Protein AF-A0A959RHH5-F1 (afdb_monomer_lite)

Radius of gyration: 30.44 Å; chains: 1; bounding box: 78×97×49 Å

Foldseek 3Di:
DDDDDDDDDDDDDDDDDDDDDDDDDDDDDDDDDDDDDDDDDDDDDPPPPQAWAAPVPAAKWWDPQLVVVVVPGKIKMWGWADDDTQKIWIWMWIFPLPHHTFATDTDMWGDRHRFWTWDQDPQAIWIWGDDNQKTAIAGDPPHDRVVQQVRGPPRDGPGDMTGGDPDDDDPSGTDPVVVVVVVPDDDDDDDDDD

Structure (mmCIF, N/CA/C/O backbone):
data_AF-A0A959RHH5-F1
#
_entry.id   AF-A0A959RHH5-F1
#
loop_
_atom_site.group_PDB
_atom_site.id
_atom_site.type_symbol
_atom_site.label_atom_id
_atom_site.label_alt_id
_atom_site.label_comp_id
_atom_site.label_asym_id
_atom_site.label_entity_id
_atom_site.label_seq_id
_atom_site.pdbx_PDB_ins_code
_atom_site.Cartn_x
_atom_site.Cartn_y
_atom_site.Cartn_z
_atom_site.occupancy
_atom_site.B_iso_or_equiv
_atom_site.auth_seq_id
_atom_site.auth_comp_id
_atom_site.auth_asym_id
_atom_site.auth_atom_id
_atom_site.pdbx_PDB_model_num
ATOM 1 N N . MET A 1 1 ? 9.998 77.586 -4.281 1.00 46.56 1 MET A N 1
ATOM 2 C CA . MET A 1 1 ? 9.401 77.831 -5.610 1.00 46.56 1 MET A CA 1
ATOM 3 C C . MET A 1 1 ? 8.605 76.602 -6.005 1.00 46.56 1 MET A C 1
ATOM 5 O O . MET A 1 1 ? 9.177 75.536 -6.164 1.00 46.56 1 MET A O 1
ATOM 9 N N . PHE A 1 2 ? 7.286 76.761 -6.072 1.00 42.81 2 PHE A N 1
ATOM 10 C CA . PHE A 1 2 ? 6.335 75.829 -6.677 1.00 42.81 2 PHE A CA 1
ATOM 11 C C . PHE A 1 2 ? 6.638 75.638 -8.166 1.00 42.81 2 PHE A C 1
ATOM 13 O O . PHE A 1 2 ? 6.906 76.648 -8.811 1.00 42.81 2 PHE A O 1
ATOM 20 N N . ARG A 1 3 ? 6.448 74.427 -8.715 1.00 52.12 3 ARG A N 1
ATOM 21 C CA . ARG A 1 3 ? 5.659 74.199 -9.945 1.00 52.12 3 ARG A CA 1
ATOM 22 C C . ARG A 1 3 ? 5.100 72.774 -9.985 1.00 52.12 3 ARG A C 1
ATOM 24 O O . ARG A 1 3 ? 5.828 71.792 -9.998 1.00 52.12 3 ARG A O 1
ATOM 31 N N . ILE A 1 4 ? 3.775 72.734 -9.995 1.00 45.62 4 ILE A N 1
ATOM 32 C CA . ILE A 1 4 ? 2.890 71.603 -10.260 1.00 45.62 4 ILE A CA 1
ATOM 33 C C . ILE A 1 4 ? 2.872 71.362 -11.776 1.00 45.62 4 ILE A C 1
ATOM 35 O O . ILE A 1 4 ? 2.843 72.319 -12.551 1.00 45.62 4 ILE A O 1
ATOM 39 N N . SER A 1 5 ? 2.828 70.106 -12.213 1.00 57.03 5 SER A N 1
ATOM 40 C CA . SER A 1 5 ? 2.255 69.750 -13.516 1.00 57.03 5 SER A CA 1
ATOM 41 C C . SER A 1 5 ? 1.443 68.469 -13.383 1.00 57.03 5 SER A C 1
ATOM 43 O O . SER A 1 5 ? 1.980 67.376 -13.240 1.00 57.03 5 SER A O 1
ATOM 45 N N . LEU A 1 6 ? 0.125 68.672 -13.390 1.00 45.53 6 LEU A N 1
ATOM 46 C CA . LEU A 1 6 ? -0.897 67.698 -13.748 1.00 45.53 6 LEU A CA 1
ATOM 47 C C . LEU A 1 6 ? -0.682 67.256 -15.201 1.00 45.53 6 LEU A C 1
ATOM 49 O O . LEU A 1 6 ? -0.593 68.125 -16.067 1.00 45.53 6 LEU A O 1
ATOM 53 N N . ILE A 1 7 ? -0.771 65.954 -15.483 1.00 59.16 7 ILE A N 1
ATOM 54 C CA . ILE A 1 7 ? -1.404 65.475 -16.719 1.00 59.16 7 ILE A CA 1
ATOM 55 C C . ILE A 1 7 ? -2.383 64.356 -16.359 1.00 59.16 7 ILE A C 1
ATOM 57 O O . ILE A 1 7 ? -2.031 63.331 -15.784 1.00 59.16 7 ILE A O 1
ATOM 61 N N . ILE A 1 8 ? -3.636 64.647 -16.690 1.00 48.06 8 ILE A N 1
ATOM 62 C CA . ILE A 1 8 ? -4.845 63.835 -16.629 1.00 48.06 8 ILE A CA 1
ATOM 63 C C . ILE A 1 8 ? -4.919 63.022 -17.926 1.00 48.06 8 ILE A C 1
ATOM 65 O O . ILE A 1 8 ? -4.824 63.633 -18.987 1.00 48.06 8 ILE A O 1
ATOM 69 N N . ILE A 1 9 ? -5.185 61.709 -17.872 1.00 54.09 9 ILE A N 1
ATOM 70 C CA . ILE A 1 9 ? -5.870 61.005 -18.971 1.00 54.09 9 ILE A CA 1
ATOM 71 C C . ILE A 1 9 ? -6.946 60.075 -18.390 1.00 54.09 9 ILE A C 1
ATOM 73 O O . ILE A 1 9 ? -6.677 59.057 -17.760 1.00 54.09 9 ILE A O 1
ATOM 77 N N . THR A 1 10 ? -8.178 60.517 -18.615 1.00 48.53 10 THR A N 1
ATOM 78 C CA . THR A 1 10 ? -9.498 59.879 -18.504 1.00 48.53 10 THR A CA 1
ATOM 79 C C . THR A 1 10 ? -9.665 58.726 -19.518 1.00 48.53 10 THR A C 1
ATOM 81 O O . THR A 1 10 ? -9.187 58.852 -20.638 1.00 48.53 10 THR A O 1
ATOM 84 N N . LEU A 1 11 ? -10.184 57.541 -19.161 1.00 45.72 11 LEU A N 1
ATOM 85 C CA . LEU A 1 11 ? -11.589 57.135 -18.913 1.00 45.72 11 LEU A CA 1
ATOM 86 C C . LEU A 1 11 ? -12.312 56.644 -20.185 1.00 45.72 11 LEU A C 1
ATOM 88 O O . LEU A 1 11 ? -12.611 57.449 -21.059 1.00 45.72 11 LEU A O 1
ATOM 92 N N . ALA A 1 12 ? -12.625 55.342 -20.245 1.00 54.19 12 ALA A N 1
ATOM 93 C CA . ALA A 1 12 ? -13.675 54.719 -21.070 1.00 54.19 12 ALA A CA 1
ATOM 94 C C . ALA A 1 12 ? -13.652 53.187 -20.875 1.00 54.19 12 ALA A C 1
ATOM 96 O O . ALA A 1 12 ? -12.571 52.616 -20.857 1.00 54.19 12 ALA A O 1
ATOM 97 N N . VAL A 1 13 ? -14.725 52.402 -20.783 1.00 48.84 13 VAL A N 1
ATOM 98 C CA . VAL A 1 13 ? -16.164 52.568 -20.528 1.00 48.84 13 VAL A CA 1
ATOM 99 C C . VAL A 1 13 ? -16.600 51.160 -20.082 1.00 48.84 13 VAL A C 1
ATOM 101 O O . VAL A 1 13 ? -16.390 50.200 -20.819 1.00 48.84 13 VAL A O 1
ATOM 104 N N . PHE A 1 14 ? -17.198 51.022 -18.896 1.00 49.47 14 PHE A N 1
ATOM 105 C CA . PHE A 1 14 ? -17.924 49.808 -18.512 1.00 49.47 14 PHE A CA 1
ATOM 106 C C . PHE A 1 14 ? -19.380 49.944 -18.981 1.00 49.47 14 PHE A C 1
ATOM 108 O O . PHE A 1 14 ? -20.147 50.727 -18.429 1.00 49.47 14 PHE A O 1
ATOM 115 N N . LEU A 1 15 ? -19.746 49.179 -20.007 1.00 56.25 15 LEU A N 1
ATOM 116 C CA . LEU A 1 15 ? -21.112 48.715 -20.269 1.00 56.25 15 LEU A CA 1
ATOM 117 C C . LEU A 1 15 ? -21.150 47.301 -19.661 1.00 56.25 15 LEU A C 1
ATOM 119 O O . LEU A 1 15 ? -20.302 46.490 -20.004 1.00 56.25 15 LEU A O 1
ATOM 123 N N . GLY A 1 16 ? -21.979 46.907 -18.702 1.00 37.91 16 GLY A N 1
ATOM 124 C CA . GLY A 1 16 ? -23.305 47.361 -18.325 1.00 37.91 16 GLY A CA 1
ATOM 125 C C . GLY A 1 16 ? -24.213 46.130 -18.359 1.00 37.91 16 GLY A C 1
ATOM 126 O O . GLY A 1 16 ? -24.552 45.669 -19.438 1.00 37.91 16 GLY A O 1
ATOM 127 N N . CYS A 1 17 ? -24.601 45.598 -17.198 1.00 40.03 17 CYS A N 1
ATOM 128 C CA . CYS A 1 17 ? -25.933 45.024 -17.004 1.00 40.03 17 CYS A CA 1
ATOM 129 C C . CYS A 1 17 ? -26.280 45.055 -15.510 1.00 40.03 17 CYS A C 1
ATOM 131 O O . CYS A 1 17 ? -25.511 44.622 -14.656 1.00 40.03 17 CYS A O 1
ATOM 133 N N . THR A 1 18 ? -27.414 45.676 -15.214 1.00 39.00 18 THR A N 1
ATOM 134 C CA . THR A 1 18 ? -27.873 46.120 -13.897 1.00 39.00 18 THR A CA 1
ATOM 135 C C . THR A 1 18 ? -28.969 45.233 -13.318 1.00 39.00 18 THR A C 1
ATOM 137 O O . THR A 1 18 ? -29.884 44.886 -14.056 1.00 39.00 18 THR A O 1
ATOM 140 N N . LYS A 1 19 ? -28.931 45.120 -11.977 1.00 42.19 19 LYS A N 1
ATOM 141 C CA . LYS A 1 19 ? -30.048 45.022 -11.003 1.00 42.19 19 LYS A CA 1
ATOM 142 C C . LYS A 1 19 ? -30.884 43.727 -11.038 1.00 42.19 19 LYS A C 1
ATOM 144 O O . LYS A 1 19 ? -31.090 43.137 -12.079 1.00 42.19 19 LYS A O 1
ATOM 149 N N . GLU A 1 20 ? -31.354 43.196 -9.910 1.00 41.12 20 GLU A N 1
ATOM 150 C CA . GLU A 1 20 ? -32.010 43.888 -8.795 1.00 41.12 20 GLU A CA 1
ATOM 151 C C . GLU A 1 20 ? -31.949 43.044 -7.505 1.00 41.12 20 GLU A C 1
ATOM 153 O O . GLU A 1 20 ? -32.003 41.817 -7.554 1.00 41.12 20 GLU A O 1
ATOM 158 N N . GLN A 1 21 ? -31.840 43.707 -6.350 1.00 40.28 21 GLN A N 1
ATOM 159 C CA . GLN A 1 21 ? -31.987 43.104 -5.024 1.00 40.28 21 GLN A CA 1
ATOM 160 C C . GLN A 1 21 ? -33.415 43.287 -4.506 1.00 40.28 21 GLN A C 1
ATOM 162 O O . GLN A 1 21 ? -34.021 44.334 -4.735 1.00 40.28 21 GLN A O 1
ATOM 167 N N . LYS A 1 22 ? -33.895 42.326 -3.711 1.00 35.12 22 LYS A N 1
ATOM 168 C CA . LYS A 1 22 ? -34.912 42.563 -2.681 1.00 35.12 22 LYS A CA 1
ATOM 169 C C . LYS A 1 22 ? -34.489 41.890 -1.380 1.00 35.12 22 LYS A C 1
ATOM 171 O O . LYS A 1 22 ? -34.279 40.684 -1.331 1.00 35.12 22 LYS A O 1
ATOM 176 N N . GLU A 1 23 ? -34.381 42.716 -0.353 1.00 36.53 23 GLU A N 1
ATOM 177 C CA . GLU A 1 23 ? -34.294 42.367 1.059 1.00 36.53 23 GLU A CA 1
ATOM 178 C C . GLU A 1 23 ? -35.698 42.526 1.661 1.00 36.53 23 GLU A C 1
ATOM 180 O O . GLU A 1 23 ? -36.403 43.468 1.295 1.00 36.53 23 GLU A O 1
ATOM 185 N N . GLN A 1 24 ? -36.101 41.636 2.571 1.00 33.44 24 GLN A N 1
ATOM 186 C CA . GLN A 1 24 ? -37.065 41.947 3.633 1.00 33.44 24 GLN A CA 1
ATOM 187 C C . GLN A 1 24 ? -36.976 40.908 4.763 1.00 33.44 24 GLN A C 1
ATOM 189 O O . GLN A 1 24 ? -37.105 39.706 4.542 1.00 33.44 24 GLN A O 1
ATOM 194 N N . GLN A 1 25 ? -36.719 41.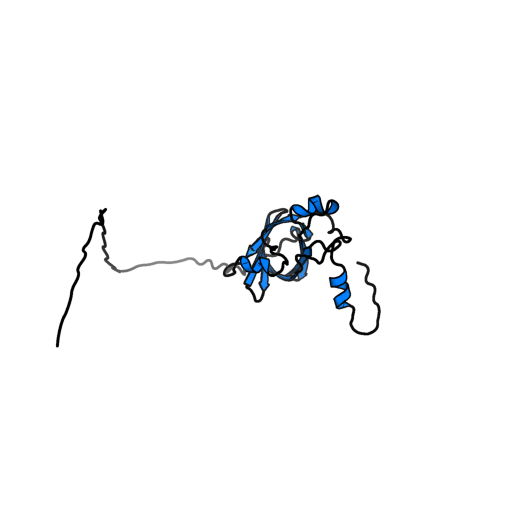420 5.969 1.00 35.31 25 GLN A N 1
ATOM 195 C CA . GLN A 1 25 ? -36.843 40.768 7.276 1.00 35.31 25 GLN A CA 1
ATOM 196 C C . GLN A 1 25 ? -38.295 40.841 7.804 1.00 35.31 25 GLN A C 1
ATOM 198 O O . GLN A 1 25 ? -39.131 41.517 7.206 1.00 35.31 25 GLN A O 1
ATOM 203 N N . SER A 1 26 ? -38.498 40.257 9.001 1.00 34.06 26 SER A N 1
ATOM 204 C CA . SER A 1 26 ? -39.609 40.391 9.980 1.00 34.06 26 SER A CA 1
ATOM 205 C C . SER A 1 26 ? -40.550 39.172 10.017 1.00 34.06 26 SER A C 1
ATOM 207 O O . SER A 1 26 ? -40.941 38.681 8.971 1.00 34.06 26 SER A O 1
ATOM 209 N N . GLU A 1 27 ? -40.992 38.594 11.141 1.00 34.50 27 GLU A N 1
ATOM 210 C CA . GLU A 1 27 ? -40.876 38.907 12.572 1.00 34.50 27 GLU A CA 1
ATOM 211 C C . GLU A 1 27 ? -41.320 37.679 13.395 1.00 34.50 27 GLU A C 1
ATOM 213 O O . GLU A 1 27 ? -42.029 36.797 12.914 1.00 34.50 27 GLU A O 1
ATOM 218 N N . ASN A 1 28 ? -40.935 37.661 14.666 1.00 34.22 28 ASN A N 1
ATOM 219 C CA . ASN A 1 28 ? -41.272 36.671 15.687 1.00 34.22 28 ASN A CA 1
ATOM 220 C C . ASN A 1 28 ? -42.653 36.986 16.309 1.00 34.22 28 ASN A C 1
ATOM 222 O O . ASN A 1 28 ? -42.853 38.128 16.720 1.00 34.22 28 ASN A O 1
ATOM 226 N N . LYS A 1 29 ? -43.556 36.008 16.528 1.00 32.88 29 LYS A N 1
ATOM 227 C CA . LYS A 1 29 ? -44.518 36.097 17.653 1.00 32.88 29 LYS A CA 1
ATOM 228 C C . LYS A 1 29 ? -45.080 34.750 18.143 1.00 32.88 29 LYS A C 1
ATOM 230 O O . LYS A 1 29 ? -45.848 34.069 17.476 1.00 32.88 29 LYS A O 1
ATOM 235 N N . LYS A 1 30 ? -44.694 34.484 19.389 1.00 34.50 30 LYS A N 1
ATOM 236 C CA . LYS A 1 30 ? -45.182 33.583 20.445 1.00 34.50 30 LYS A CA 1
ATOM 237 C C . LYS A 1 30 ? -46.717 33.572 20.645 1.00 34.50 30 LYS A C 1
ATOM 239 O O . LYS A 1 30 ? -47.344 34.618 20.475 1.00 34.50 30 LYS A O 1
ATOM 244 N N . THR A 1 31 ? -47.268 32.431 21.105 1.00 28.05 31 THR A N 1
ATOM 245 C CA . THR A 1 31 ? -47.975 32.264 22.412 1.00 28.05 31 THR A CA 1
ATOM 246 C C . THR A 1 31 ? -48.967 31.080 22.433 1.00 28.05 31 THR A C 1
ATOM 248 O O . THR A 1 31 ? -49.980 31.133 21.749 1.00 28.05 31 THR A O 1
ATOM 251 N N . ASP A 1 32 ? -48.616 30.081 23.268 1.00 35.28 32 ASP A N 1
ATOM 252 C CA . ASP A 1 32 ? -49.381 29.312 24.287 1.00 35.28 32 ASP A CA 1
ATOM 253 C C . ASP A 1 32 ? -50.730 28.642 23.920 1.00 35.28 32 ASP A C 1
ATOM 255 O O . ASP A 1 32 ? -51.536 29.216 23.206 1.00 35.28 32 ASP A O 1
ATOM 259 N N . THR A 1 33 ? -51.182 27.493 24.446 1.00 33.34 33 THR A N 1
ATOM 260 C CA . THR A 1 33 ? -50.721 26.421 25.363 1.00 33.34 33 THR A CA 1
ATOM 261 C C . THR A 1 33 ? -51.883 25.400 25.454 1.00 33.34 33 THR A C 1
ATOM 263 O O . THR A 1 33 ? -53.028 25.792 25.238 1.00 33.34 33 THR A O 1
ATOM 266 N N . SER A 1 34 ? -51.592 24.155 25.885 1.00 38.47 34 SER A N 1
ATOM 267 C CA . SER A 1 34 ? -52.484 23.151 26.534 1.00 38.47 34 SER A CA 1
ATOM 268 C C . SER A 1 34 ? -52.867 21.923 25.687 1.00 38.47 34 SER A C 1
ATOM 270 O O . SER A 1 34 ? -53.434 22.104 24.621 1.00 38.47 34 SER A O 1
ATOM 272 N N . VAL A 1 35 ? -52.798 20.646 26.101 1.00 36.59 35 VAL A N 1
ATOM 273 C CA . VAL A 1 35 ? -52.078 19.819 27.108 1.00 36.59 35 VAL A CA 1
ATOM 274 C C . VAL A 1 35 ? -52.745 18.418 27.058 1.00 36.59 35 VAL A C 1
ATOM 276 O O . VAL A 1 35 ? -53.963 18.358 26.896 1.00 36.59 35 VAL A O 1
ATOM 279 N N . ASN A 1 36 ? -51.948 17.345 27.242 1.00 36.00 36 ASN A N 1
ATOM 280 C CA . ASN A 1 36 ? -52.234 15.983 27.783 1.00 36.00 36 ASN A CA 1
ATOM 281 C C . ASN A 1 36 ? -51.776 14.830 26.854 1.00 36.00 36 ASN A C 1
ATOM 283 O O . ASN A 1 36 ? -52.319 14.674 25.769 1.00 36.00 36 ASN A O 1
ATOM 287 N N . ASN A 1 37 ? -50.671 14.124 27.170 1.00 40.09 37 ASN A N 1
ATOM 288 C CA . ASN A 1 37 ? -50.541 12.977 28.114 1.00 40.09 37 ASN A CA 1
ATOM 289 C C . ASN A 1 37 ? -51.187 11.704 27.520 1.00 40.09 37 ASN A C 1
ATOM 291 O O . ASN A 1 37 ? -52.352 11.761 27.158 1.00 40.09 37 ASN A O 1
ATOM 295 N N . THR A 1 38 ? -50.586 10.518 27.374 1.00 31.53 38 THR A N 1
ATOM 296 C CA . THR A 1 38 ? -49.383 9.845 27.902 1.00 31.53 38 THR A CA 1
ATOM 297 C C . THR A 1 38 ? -49.231 8.561 27.065 1.00 31.53 38 THR A C 1
ATOM 299 O O . THR A 1 38 ? -50.250 7.924 26.830 1.00 31.53 38 THR A O 1
ATOM 302 N N . ASP A 1 39 ? -48.033 8.150 26.637 1.00 38.59 39 ASP A N 1
ATOM 303 C CA . ASP A 1 39 ? -47.484 6.855 27.075 1.00 38.59 39 ASP A CA 1
ATOM 304 C C . ASP A 1 39 ? -46.013 6.672 26.702 1.00 38.59 39 ASP A C 1
ATOM 306 O O . ASP A 1 39 ? -45.521 7.111 25.664 1.00 38.59 39 ASP A O 1
ATOM 310 N N . THR A 1 40 ? -45.312 6.039 27.627 1.00 32.25 40 THR A N 1
ATOM 311 C CA . THR A 1 40 ? -43.878 5.790 27.617 1.00 32.25 40 THR A CA 1
ATOM 312 C C . THR A 1 40 ? -43.568 4.568 26.759 1.00 32.25 40 THR A C 1
ATOM 314 O O . THR A 1 40 ? -44.046 3.480 27.059 1.00 32.25 40 THR A O 1
ATOM 317 N N . GLN A 1 41 ? -42.653 4.698 25.794 1.00 43.81 41 GLN A N 1
ATOM 318 C CA . GLN A 1 41 ? -41.681 3.636 25.526 1.00 43.81 41 GLN A CA 1
ATOM 319 C C . GLN A 1 41 ? -40.283 4.227 25.370 1.00 43.81 41 GLN A C 1
ATOM 321 O O . GLN A 1 41 ? -39.877 4.737 24.330 1.00 43.81 41 GLN A O 1
ATOM 326 N N . VAL A 1 42 ? -39.546 4.123 26.472 1.00 46.72 42 VAL A N 1
ATOM 327 C CA . VAL A 1 42 ? -38.097 3.979 26.475 1.00 46.72 42 VAL A CA 1
ATOM 328 C C . VAL A 1 42 ? -37.765 2.704 25.708 1.00 46.72 42 VAL A C 1
ATOM 330 O O . VAL A 1 42 ? -38.148 1.636 26.165 1.00 46.72 42 VAL A O 1
ATOM 333 N N . THR A 1 43 ? -36.985 2.801 24.633 1.00 30.92 43 THR A N 1
ATOM 334 C CA . THR A 1 43 ? -35.995 1.765 24.307 1.00 30.92 43 THR A CA 1
ATOM 335 C C . THR A 1 43 ? -34.855 2.337 23.469 1.00 30.92 43 THR A C 1
ATOM 337 O O . THR A 1 43 ? -35.006 2.627 22.289 1.00 30.92 43 THR A O 1
ATOM 340 N N . ASN A 1 44 ? -33.700 2.383 24.134 1.00 41.47 44 ASN A N 1
ATOM 341 C CA . ASN A 1 44 ? -32.367 2.082 23.622 1.00 41.47 44 ASN A CA 1
ATOM 342 C C . ASN A 1 44 ? -31.710 3.089 22.670 1.00 41.47 44 ASN A C 1
ATOM 344 O O . ASN A 1 44 ? -31.739 2.950 21.451 1.00 41.47 44 ASN A O 1
ATOM 348 N N . SER A 1 45 ? -30.931 3.990 23.287 1.00 51.31 45 SER A N 1
ATOM 349 C CA . SER A 1 45 ? -29.604 4.347 22.777 1.00 51.31 45 SER A CA 1
ATOM 350 C C . 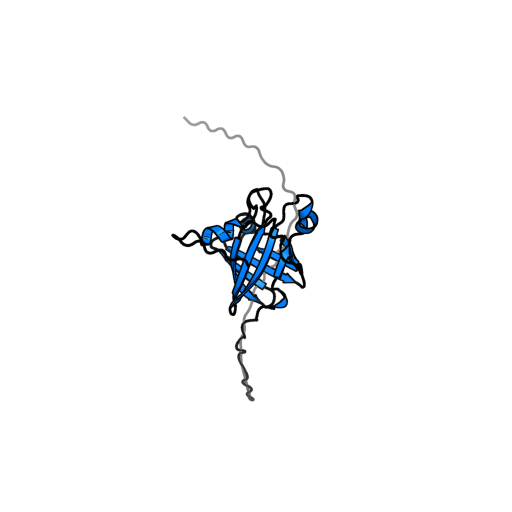SER A 1 45 ? -28.888 3.075 22.337 1.00 51.31 45 SER A C 1
ATOM 352 O O . SER A 1 45 ? -28.442 2.278 23.168 1.00 51.31 45 SER A O 1
ATOM 354 N N . GLY A 1 46 ? -28.813 2.880 21.024 1.00 37.66 46 GLY A N 1
ATOM 355 C CA . GLY A 1 46 ? -27.962 1.877 20.419 1.00 37.66 46 GLY A CA 1
ATOM 356 C C . GLY A 1 46 ? -26.530 2.160 20.838 1.00 37.66 46 GLY A C 1
ATOM 357 O O . GLY A 1 46 ? -25.938 3.163 20.449 1.00 37.66 46 GLY A O 1
ATOM 358 N N . LYS A 1 47 ? -25.981 1.273 21.660 1.00 41.59 47 LYS A N 1
ATOM 359 C CA . LYS A 1 47 ? -24.544 1.072 21.756 1.00 41.59 47 LYS A CA 1
ATOM 360 C C . LYS A 1 47 ? -24.087 0.725 20.341 1.00 41.59 47 LYS A C 1
ATOM 362 O O . LYS A 1 47 ? -24.346 -0.385 19.886 1.00 41.59 47 LYS A O 1
ATOM 367 N N . THR A 1 48 ? -23.510 1.690 19.634 1.00 38.44 48 THR A N 1
ATOM 368 C CA . THR A 1 48 ? -22.904 1.494 18.319 1.00 38.44 48 THR A CA 1
ATOM 369 C C . THR A 1 48 ? -21.812 0.449 18.501 1.00 38.44 48 THR A C 1
ATOM 371 O O . THR A 1 48 ? -20.747 0.738 19.046 1.00 38.44 48 THR A O 1
ATOM 374 N N . THR A 1 49 ? -22.112 -0.805 18.161 1.00 45.09 49 THR A N 1
ATOM 375 C CA . THR A 1 49 ? -21.077 -1.815 17.957 1.00 45.09 49 THR A CA 1
ATOM 376 C C . THR A 1 49 ? -20.151 -1.227 16.896 1.00 45.09 49 THR A C 1
ATOM 378 O O . THR A 1 49 ? -20.667 -0.818 15.853 1.00 45.09 49 THR A O 1
ATOM 381 N N . PRO A 1 50 ? -18.840 -1.088 17.162 1.00 60.34 50 PRO A N 1
ATOM 382 C CA . PRO A 1 50 ? -17.896 -0.667 16.138 1.00 60.34 50 PRO A CA 1
ATOM 383 C C . PRO A 1 50 ? -18.121 -1.538 14.905 1.00 60.34 50 PRO A C 1
ATOM 385 O O . PRO A 1 50 ? -18.194 -2.760 15.038 1.00 60.34 50 PRO A O 1
ATOM 388 N N . GLU A 1 51 ? -18.330 -0.913 13.751 1.00 74.56 51 GLU A N 1
ATOM 389 C CA . GLU A 1 51 ? -18.513 -1.640 12.502 1.00 74.56 51 GLU A CA 1
ATOM 390 C C . GLU A 1 51 ? -17.256 -2.491 12.267 1.00 74.56 51 GLU A C 1
ATOM 392 O O . GLU A 1 51 ? -16.143 -1.969 12.198 1.00 74.56 51 GLU A O 1
ATOM 397 N N . GLU A 1 52 ? -17.424 -3.814 12.280 1.00 88.94 52 GLU A N 1
ATOM 398 C CA . GLU A 1 52 ? -16.326 -4.767 12.137 1.00 88.94 52 GLU A CA 1
ATOM 399 C C . GLU A 1 52 ? -15.845 -4.785 10.683 1.00 88.94 52 GLU A C 1
ATOM 401 O O . GLU A 1 52 ? -16.649 -4.711 9.752 1.00 88.94 52 GLU A O 1
ATOM 406 N N . PHE A 1 53 ? -14.530 -4.883 10.484 1.00 95.12 53 PHE A N 1
ATOM 407 C CA . PHE A 1 53 ? -13.942 -4.941 9.149 1.00 95.12 53 PHE A CA 1
ATOM 408 C C . 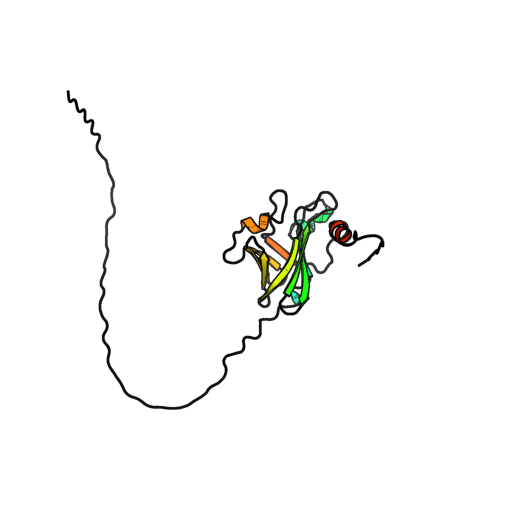PHE A 1 53 ? -14.315 -6.246 8.443 1.00 95.12 53 PHE A C 1
ATOM 410 O O . PHE A 1 53 ? -14.214 -7.322 9.031 1.00 95.12 53 PHE A O 1
ATOM 417 N N . ASN A 1 54 ? -14.698 -6.172 7.169 1.00 95.62 54 ASN A N 1
ATOM 418 C CA . ASN A 1 54 ? -15.000 -7.366 6.395 1.00 95.62 54 ASN A CA 1
ATOM 419 C C . ASN A 1 54 ? -13.708 -8.128 6.053 1.00 95.62 54 ASN A C 1
ATOM 421 O O . ASN A 1 54 ? -12.867 -7.661 5.283 1.00 95.62 54 ASN A O 1
ATOM 425 N N . PHE A 1 55 ? -13.580 -9.342 6.590 1.00 94.00 55 PHE A N 1
ATOM 426 C CA . PHE A 1 55 ? -12.429 -10.221 6.378 1.00 94.00 55 PHE A CA 1
ATOM 427 C C . PHE A 1 55 ? -12.207 -10.632 4.915 1.00 94.00 55 PHE A C 1
ATOM 429 O O . PHE A 1 55 ? -11.080 -10.973 4.550 1.00 94.00 55 PHE A O 1
ATOM 436 N N . ASP A 1 56 ? -13.226 -10.532 4.056 1.00 96.12 56 ASP A N 1
ATOM 437 C CA . ASP A 1 56 ? -13.083 -10.754 2.613 1.00 96.12 56 ASP A CA 1
ATOM 438 C C . ASP A 1 56 ? -12.125 -9.749 1.961 1.00 96.12 56 ASP A C 1
ATOM 440 O O . ASP A 1 56 ? -11.618 -10.007 0.868 1.00 96.12 56 ASP A O 1
ATOM 444 N N . TYR A 1 57 ? -11.825 -8.627 2.619 1.00 97.31 57 TYR A N 1
ATOM 445 C CA . TYR A 1 57 ? -10.875 -7.640 2.119 1.00 97.31 57 TYR A CA 1
ATOM 446 C C . TYR A 1 57 ? -9.412 -7.940 2.464 1.00 97.31 57 TYR A C 1
ATOM 448 O O . TYR A 1 57 ? -8.525 -7.245 1.966 1.00 97.31 57 TYR A O 1
ATOM 456 N N . PHE A 1 58 ? -9.110 -9.002 3.215 1.00 97.38 58 PHE A N 1
ATOM 457 C CA . PHE A 1 58 ? -7.724 -9.442 3.386 1.00 97.38 58 PHE A CA 1
ATOM 458 C C . PHE A 1 58 ? -7.156 -10.074 2.117 1.00 97.38 58 PHE A C 1
ATOM 460 O O . PHE A 1 58 ? -7.835 -10.832 1.417 1.00 97.38 58 PHE A O 1
ATOM 467 N N . GLY A 1 59 ? -5.888 -9.780 1.834 1.00 97.69 59 GLY A N 1
ATOM 468 C CA . GLY A 1 59 ? -5.158 -10.305 0.686 1.00 97.69 59 GLY A CA 1
ATOM 469 C C . GLY A 1 59 ? -4.300 -9.258 -0.015 1.00 97.69 59 GLY A C 1
ATOM 470 O O . GLY A 1 59 ? -4.010 -8.191 0.528 1.00 97.69 59 GLY A O 1
ATOM 471 N N . ASN A 1 60 ? -3.902 -9.598 -1.238 1.00 98.44 60 ASN A N 1
ATOM 472 C CA . ASN A 1 60 ? -3.007 -8.800 -2.063 1.00 98.44 60 ASN A CA 1
ATOM 473 C C . ASN A 1 60 ? -3.797 -8.043 -3.129 1.00 98.44 60 ASN A C 1
ATOM 475 O O . ASN A 1 60 ? -4.615 -8.640 -3.829 1.00 98.44 60 ASN A O 1
ATOM 479 N N . TYR A 1 61 ? -3.498 -6.760 -3.291 1.00 98.62 61 TYR A N 1
ATOM 480 C CA . TYR A 1 61 ? -4.087 -5.876 -4.288 1.00 98.62 61 TYR A CA 1
ATOM 481 C C . TYR A 1 61 ? -2.976 -5.274 -5.127 1.00 98.62 61 TYR A C 1
ATOM 483 O O . TYR A 1 61 ? -2.014 -4.736 -4.584 1.00 98.62 61 TYR A O 1
ATOM 491 N N . VAL A 1 62 ? -3.092 -5.362 -6.444 1.00 98.06 62 VAL A N 1
ATOM 492 C CA . VAL A 1 62 ? -2.037 -4.943 -7.369 1.00 98.06 62 VAL A CA 1
ATOM 493 C C . VAL A 1 62 ? -2.544 -3.888 -8.331 1.00 98.06 62 VAL A C 1
ATOM 495 O O . VAL A 1 62 ? -3.712 -3.893 -8.714 1.00 98.06 62 VAL A O 1
ATOM 498 N N . ASP A 1 63 ? -1.664 -2.976 -8.729 1.00 97.06 63 ASP A N 1
ATOM 499 C CA . ASP A 1 63 ? -1.989 -2.046 -9.801 1.00 97.06 63 ASP A CA 1
ATOM 500 C C . ASP A 1 63 ? -2.128 -2.773 -11.153 1.00 97.06 63 ASP A C 1
ATOM 502 O O . ASP A 1 63 ? -1.806 -3.957 -11.317 1.00 97.06 63 ASP A O 1
ATOM 506 N N . ALA A 1 64 ? -2.611 -2.047 -12.160 1.00 95.88 64 ALA A N 1
ATOM 507 C CA . ALA A 1 64 ? -2.794 -2.597 -13.500 1.00 95.88 64 ALA A CA 1
ATOM 508 C C . ALA A 1 64 ? -1.480 -3.103 -14.132 1.00 95.88 64 ALA A C 1
ATOM 510 O O . ALA A 1 64 ? -1.503 -4.061 -14.910 1.00 95.88 64 ALA A O 1
ATOM 511 N N . SER A 1 65 ? -0.341 -2.497 -13.782 1.00 94.31 65 SER A N 1
ATOM 512 C CA . SER A 1 65 ? 0.978 -2.794 -14.352 1.00 94.31 65 SER A CA 1
ATOM 513 C C . SER A 1 65 ? 1.527 -4.150 -13.904 1.00 94.31 65 SER A C 1
ATOM 515 O O . SER A 1 65 ? 2.347 -4.754 -14.599 1.00 94.31 65 SER A O 1
ATOM 517 N N . TYR A 1 66 ? 1.038 -4.696 -12.787 1.00 95.69 66 TYR A N 1
ATOM 518 C CA . TYR A 1 66 ? 1.429 -6.022 -12.303 1.00 95.69 66 TYR A CA 1
ATOM 519 C C . TYR A 1 66 ? 1.146 -7.157 -13.306 1.00 95.69 66 TYR A C 1
ATOM 521 O O . TYR A 1 66 ? 1.836 -8.188 -13.312 1.00 95.69 66 TYR A O 1
ATOM 529 N N . LYS A 1 67 ? 0.160 -6.982 -14.198 1.00 94.50 67 LYS A N 1
ATOM 530 C CA . LYS A 1 67 ? -0.151 -7.940 -15.277 1.00 94.50 67 LYS A CA 1
ATOM 531 C C . LYS A 1 67 ? 1.037 -8.115 -16.236 1.00 94.50 67 LYS A C 1
ATOM 533 O O . LYS A 1 67 ? 1.300 -9.234 -16.670 1.00 94.50 67 LYS A O 1
ATOM 538 N N . ASP A 1 68 ? 1.828 -7.060 -16.429 1.00 93.88 68 ASP A N 1
ATOM 539 C CA . ASP A 1 68 ? 3.000 -7.019 -17.309 1.00 93.88 68 ASP A CA 1
ATOM 540 C C . ASP A 1 68 ? 4.337 -7.152 -16.556 1.00 93.88 68 ASP A C 1
ATOM 542 O O . ASP A 1 68 ? 5.416 -6.938 -17.114 1.00 93.88 68 ASP A O 1
ATOM 546 N N . ARG A 1 69 ? 4.318 -7.558 -15.280 1.00 94.06 69 ARG A N 1
ATOM 547 C CA . ARG A 1 69 ? 5.526 -7.650 -14.435 1.00 94.06 69 ARG A CA 1
ATOM 548 C C . ARG A 1 69 ? 6.652 -8.508 -15.031 1.00 94.06 69 ARG A C 1
ATOM 550 O O . ARG A 1 69 ? 7.838 -8.246 -14.796 1.00 94.06 69 ARG A O 1
ATOM 557 N N . THR A 1 70 ? 6.303 -9.520 -15.826 1.00 91.69 70 THR A N 1
ATOM 558 C CA . THR A 1 70 ? 7.254 -10.428 -16.488 1.00 91.69 70 THR A CA 1
ATOM 559 C C . THR A 1 70 ? 7.996 -9.760 -17.646 1.00 91.69 70 THR A C 1
ATOM 561 O O . THR A 1 70 ? 9.129 -10.139 -17.935 1.00 91.69 70 THR A O 1
ATOM 564 N N . THR A 1 71 ? 7.417 -8.729 -18.271 1.00 90.56 71 THR A N 1
ATOM 565 C CA . THR A 1 71 ? 8.029 -8.009 -19.403 1.00 90.56 71 THR A CA 1
ATOM 566 C C . THR A 1 71 ? 8.968 -6.894 -18.954 1.00 90.56 71 THR A C 1
ATOM 568 O O . THR A 1 71 ? 9.814 -6.445 -19.723 1.00 90.56 71 THR A O 1
ATOM 571 N N . GLY A 1 72 ? 8.894 -6.483 -17.686 1.00 86.19 72 GLY A N 1
ATOM 572 C CA . GLY A 1 72 ? 9.748 -5.426 -17.150 1.00 86.19 72 GLY A CA 1
ATOM 573 C C . GLY A 1 72 ? 9.015 -4.240 -16.548 1.00 86.19 72 GLY A C 1
ATOM 574 O O . GLY A 1 72 ? 9.701 -3.371 -16.020 1.00 86.19 72 GLY A O 1
ATOM 575 N N . ALA A 1 73 ? 7.680 -4.220 -16.581 1.00 88.88 73 ALA A N 1
ATOM 576 C CA . ALA A 1 73 ? 6.894 -3.153 -15.972 1.00 88.88 73 ALA A CA 1
ATOM 577 C C . ALA A 1 73 ? 7.201 -3.007 -14.471 1.00 88.88 73 ALA A C 1
ATOM 579 O O . ALA A 1 73 ? 7.411 -4.009 -13.775 1.00 88.88 73 ALA A O 1
ATOM 580 N N . ASP A 1 74 ? 7.251 -1.759 -14.004 1.00 89.88 74 ASP A N 1
ATOM 581 C CA . ASP A 1 74 ? 7.194 -1.448 -12.576 1.00 89.88 74 ASP A CA 1
ATOM 582 C C . ASP A 1 74 ? 5.752 -1.615 -12.091 1.00 89.88 74 ASP A C 1
ATOM 584 O O . ASP A 1 74 ? 4.812 -1.415 -12.860 1.00 89.88 74 ASP A O 1
ATOM 588 N N . TRP A 1 75 ? 5.589 -2.018 -10.841 1.00 93.81 75 TRP A N 1
ATOM 589 C CA . TRP A 1 75 ? 4.287 -2.278 -10.243 1.00 93.81 75 TRP A CA 1
ATOM 590 C C . TRP A 1 75 ? 4.328 -1.956 -8.757 1.00 93.81 75 TRP A C 1
ATOM 592 O O . TRP A 1 75 ? 5.374 -2.064 -8.112 1.00 93.81 75 TRP A O 1
ATOM 602 N N . VAL A 1 76 ? 3.168 -1.608 -8.215 1.00 95.56 76 VAL A N 1
ATOM 603 C CA . VAL A 1 76 ? 2.918 -1.374 -6.795 1.00 95.56 76 VAL A CA 1
ATOM 604 C C . VAL A 1 76 ? 1.794 -2.295 -6.330 1.00 95.56 76 VAL A C 1
ATOM 606 O O . VAL A 1 76 ? 0.822 -2.540 -7.048 1.00 95.56 76 VAL A O 1
ATOM 609 N N . ALA A 1 77 ? 1.931 -2.815 -5.115 1.00 96.88 77 ALA A N 1
ATOM 610 C CA . ALA A 1 77 ? 0.950 -3.685 -4.496 1.00 96.88 77 ALA A CA 1
ATOM 611 C C . ALA A 1 77 ? 0.752 -3.363 -3.015 1.00 96.88 77 ALA A C 1
ATOM 613 O O . ALA A 1 77 ? 1.699 -2.988 -2.322 1.00 96.88 77 ALA A O 1
ATOM 614 N N . PHE A 1 78 ? -0.474 -3.576 -2.549 1.00 98.00 78 PHE A N 1
ATOM 615 C CA . PHE A 1 78 ? -0.880 -3.536 -1.152 1.00 98.00 78 PHE A CA 1
ATOM 616 C C . PHE A 1 78 ? -1.125 -4.957 -0.650 1.00 98.00 78 PHE A C 1
ATOM 618 O O . PHE A 1 78 ? -1.836 -5.732 -1.285 1.00 98.00 78 PHE A O 1
ATOM 625 N N . GLU A 1 79 ? -0.582 -5.277 0.513 1.00 97.75 79 GLU A N 1
ATOM 626 C CA . GLU A 1 79 ? -0.892 -6.475 1.282 1.00 97.75 79 GLU A CA 1
ATOM 627 C C . GLU A 1 79 ? -1.667 -6.049 2.532 1.00 97.75 79 GLU A C 1
ATOM 629 O O . GLU A 1 79 ? -1.188 -5.235 3.326 1.00 97.75 79 GLU A O 1
ATOM 634 N N . ILE A 1 80 ? -2.887 -6.572 2.669 1.00 98.00 80 ILE A N 1
ATOM 635 C CA . ILE A 1 80 ? -3.824 -6.259 3.750 1.00 98.00 80 ILE A CA 1
ATOM 636 C C . ILE A 1 80 ? -4.001 -7.519 4.595 1.00 98.00 80 ILE A C 1
ATOM 638 O O . ILE A 1 80 ? -4.557 -8.512 4.114 1.00 98.00 80 ILE A O 1
ATOM 642 N N . SER A 1 81 ? -3.540 -7.494 5.845 1.00 96.31 81 SER A N 1
ATOM 643 C CA . SER A 1 81 ? -3.545 -8.670 6.721 1.00 96.31 81 SER A CA 1
ATOM 644 C C . SER A 1 81 ? -4.057 -8.363 8.135 1.00 96.31 81 SER A C 1
ATOM 646 O O . SER A 1 81 ? -3.964 -7.223 8.601 1.00 96.31 81 SER A O 1
ATOM 648 N N . PRO A 1 82 ? -4.633 -9.356 8.842 1.00 95.56 82 PRO A N 1
ATOM 649 C CA . PRO A 1 82 ? -5.140 -9.147 10.194 1.00 95.56 82 PRO A CA 1
ATOM 650 C C . PRO A 1 82 ? -4.048 -8.634 11.141 1.00 95.56 82 PRO A C 1
ATOM 652 O O . PRO A 1 82 ? -2.905 -9.087 11.079 1.00 95.56 82 PRO A O 1
ATOM 655 N N . TYR A 1 83 ? -4.415 -7.735 12.057 1.00 93.81 83 TYR A N 1
ATOM 656 C CA . TYR A 1 83 ? -3.573 -7.381 13.202 1.00 93.81 83 TYR A CA 1
ATOM 657 C C . TYR A 1 83 ? -4.291 -7.715 14.510 1.00 93.81 83 TYR A C 1
ATOM 659 O O . TYR A 1 83 ? -3.919 -8.672 15.187 1.00 93.81 83 TYR A O 1
ATOM 667 N N . ASP A 1 84 ? -5.356 -6.979 14.834 1.00 90.00 84 ASP A N 1
ATOM 668 C CA . ASP A 1 84 ? -6.265 -7.276 15.940 1.00 90.00 84 ASP A CA 1
ATOM 669 C C . ASP A 1 84 ? -7.615 -6.555 15.777 1.00 90.00 84 ASP A C 1
ATOM 671 O O . ASP A 1 84 ? -7.947 -6.037 14.710 1.00 90.00 84 ASP A O 1
ATOM 675 N N . ASN A 1 85 ? -8.434 -6.547 16.830 1.00 85.00 85 ASN A N 1
ATOM 676 C CA . ASN A 1 85 ? -9.758 -5.939 16.788 1.00 85.00 85 ASN A CA 1
ATOM 677 C C . ASN A 1 85 ? -9.663 -4.429 16.521 1.00 85.00 85 ASN A C 1
ATOM 679 O O . ASN A 1 85 ? -9.205 -3.659 17.365 1.00 85.00 85 ASN A O 1
ATOM 683 N N . GLY A 1 86 ? -10.161 -4.008 15.358 1.00 90.06 86 GLY A N 1
ATOM 684 C CA . GLY A 1 86 ? -10.182 -2.606 14.942 1.00 90.06 86 GLY A CA 1
ATOM 685 C C . GLY A 1 86 ? -8.893 -2.119 14.277 1.00 90.06 86 GLY A C 1
ATOM 686 O O . GLY A 1 86 ? -8.804 -0.930 13.961 1.00 90.06 86 GLY A O 1
ATOM 687 N N . ARG A 1 87 ? -7.909 -2.999 14.033 1.00 95.56 87 ARG A N 1
ATOM 688 C CA . ARG A 1 87 ? -6.666 -2.648 13.332 1.00 95.56 87 ARG A CA 1
ATOM 689 C C . ARG A 1 87 ? -6.241 -3.707 12.323 1.00 95.56 87 ARG A C 1
ATOM 691 O O . ARG A 1 87 ? -6.418 -4.906 12.522 1.00 95.56 87 ARG A O 1
ATOM 698 N N . VAL A 1 88 ? -5.619 -3.243 11.249 1.00 97.06 88 VAL A N 1
ATOM 699 C CA . VAL A 1 88 ? -5.197 -4.060 10.109 1.00 97.06 88 VAL A CA 1
ATOM 700 C C . VAL A 1 88 ? -3.760 -3.704 9.752 1.00 97.06 88 VAL A C 1
ATOM 702 O O . VAL A 1 88 ? -3.392 -2.530 9.757 1.00 97.06 88 VAL A O 1
ATOM 705 N N . THR A 1 89 ? -2.940 -4.704 9.447 1.00 97.25 89 THR A N 1
ATOM 706 C CA . THR A 1 89 ? -1.592 -4.476 8.920 1.00 97.25 89 THR A CA 1
ATOM 707 C C . THR A 1 89 ? -1.698 -4.137 7.440 1.00 97.25 89 THR A C 1
ATOM 709 O O . THR A 1 89 ? -2.392 -4.825 6.688 1.00 97.25 89 THR A O 1
ATOM 712 N N . VAL A 1 90 ? -1.008 -3.076 7.026 1.00 97.44 90 VAL A N 1
ATOM 713 C CA . VAL A 1 90 ? -0.914 -2.661 5.627 1.00 97.44 90 VAL A CA 1
ATOM 714 C C . VAL A 1 90 ? 0.553 -2.578 5.236 1.00 97.44 90 VAL A C 1
ATOM 716 O O . VAL A 1 90 ? 1.310 -1.778 5.792 1.00 97.44 90 VAL A O 1
ATOM 719 N N . SER A 1 91 ? 0.930 -3.364 4.235 1.00 95.56 91 SER A N 1
ATOM 720 C CA . SER A 1 91 ? 2.255 -3.317 3.624 1.00 95.56 91 SER A CA 1
ATOM 721 C C . SER A 1 91 ? 2.133 -2.911 2.164 1.00 95.56 91 SER A C 1
ATOM 723 O O . SER A 1 91 ? 1.330 -3.463 1.420 1.00 95.56 91 SER A O 1
ATOM 725 N N . VAL A 1 92 ? 2.951 -1.954 1.734 1.00 95.25 92 VAL A N 1
ATOM 726 C CA . VAL A 1 92 ? 3.089 -1.580 0.325 1.00 95.25 92 VAL A CA 1
ATOM 727 C C . VAL A 1 92 ? 4.437 -2.051 -0.177 1.00 95.25 92 VAL A C 1
ATOM 729 O O . VAL A 1 92 ? 5.483 -1.776 0.428 1.00 95.25 92 VAL A O 1
ATOM 732 N N . ARG A 1 93 ? 4.412 -2.746 -1.309 1.00 93.62 93 ARG A N 1
ATOM 733 C CA . ARG A 1 93 ? 5.593 -3.230 -2.018 1.00 93.62 93 ARG A CA 1
ATOM 734 C C . ARG A 1 93 ? 5.566 -2.750 -3.455 1.00 93.62 93 ARG A C 1
ATOM 736 O O . ARG A 1 93 ? 4.509 -2.521 -4.030 1.00 93.62 93 ARG A O 1
ATOM 743 N N . SER A 1 94 ? 6.750 -2.624 -4.028 1.00 93.44 94 SER A N 1
ATOM 744 C CA . SER A 1 94 ? 6.941 -2.391 -5.452 1.00 93.44 94 SER A CA 1
ATOM 745 C C . SER A 1 94 ? 8.032 -3.308 -5.975 1.00 93.44 94 SER A C 1
ATOM 747 O O . SER A 1 94 ? 8.735 -3.965 -5.194 1.00 93.44 94 SER A O 1
ATOM 749 N N . ARG A 1 95 ? 8.170 -3.355 -7.296 1.00 92.56 95 ARG A N 1
ATOM 750 C CA . ARG A 1 95 ? 9.208 -4.139 -7.953 1.00 92.56 95 ARG A CA 1
ATOM 751 C C . ARG A 1 95 ? 10.609 -3.743 -7.468 1.00 92.56 95 ARG A C 1
ATOM 753 O O . ARG A 1 95 ? 10.962 -2.567 -7.443 1.00 92.56 95 ARG A O 1
ATOM 760 N N . ALA A 1 96 ? 11.442 -4.737 -7.168 1.00 90.62 96 ALA A N 1
ATOM 761 C CA . ALA A 1 96 ? 12.771 -4.549 -6.590 1.00 90.62 96 ALA A CA 1
ATOM 762 C C . ALA A 1 96 ? 13.885 -5.450 -7.173 1.00 90.62 96 ALA A C 1
ATOM 764 O O . ALA A 1 96 ? 15.044 -5.315 -6.787 1.00 90.62 96 ALA A O 1
ATOM 765 N N . ASP A 1 97 ? 13.579 -6.371 -8.093 1.00 83.88 97 ASP A N 1
ATOM 766 C CA . ASP A 1 97 ? 14.567 -7.284 -8.707 1.00 83.88 97 ASP A CA 1
ATOM 767 C C . ASP A 1 97 ? 15.551 -6.580 -9.651 1.00 83.88 97 ASP A C 1
ATOM 769 O O . ASP A 1 97 ? 16.714 -6.967 -9.749 1.00 83.88 97 ASP A O 1
ATOM 773 N N . LYS A 1 98 ? 15.086 -5.558 -10.378 1.00 81.19 98 LYS A N 1
ATOM 774 C CA . LYS A 1 98 ? 15.887 -4.848 -11.393 1.00 81.19 98 LYS A CA 1
ATOM 775 C C . LYS A 1 98 ? 16.474 -3.535 -10.889 1.00 81.19 98 LYS A C 1
ATOM 777 O O . LYS A 1 98 ? 17.549 -3.127 -11.325 1.00 81.19 98 LYS A O 1
ATOM 782 N N . MET A 1 99 ? 15.748 -2.846 -10.015 1.00 78.50 99 MET A N 1
ATOM 783 C CA . MET A 1 99 ? 16.086 -1.526 -9.483 1.00 78.50 99 MET A CA 1
ATOM 784 C C . MET A 1 99 ? 15.642 -1.441 -8.023 1.00 78.50 99 MET A C 1
ATOM 786 O O . MET A 1 99 ? 14.908 -2.298 -7.550 1.00 78.50 99 MET A O 1
ATOM 790 N N . LYS A 1 100 ? 16.083 -0.405 -7.296 1.00 83.19 100 LYS A N 1
ATOM 791 C CA . LYS A 1 100 ? 15.573 -0.155 -5.937 1.00 83.19 100 LYS A CA 1
ATOM 792 C C . LYS A 1 100 ? 14.048 0.028 -5.983 1.00 83.19 100 LYS A C 1
ATOM 794 O O . LYS A 1 100 ? 13.603 0.712 -6.907 1.00 83.19 100 LYS A O 1
ATOM 799 N N . PRO A 1 101 ? 13.301 -0.473 -4.982 1.00 82.81 101 PRO A N 1
ATOM 800 C CA . PRO A 1 101 ? 11.853 -0.324 -4.953 1.00 82.81 101 PRO A CA 1
ATOM 801 C C . PRO A 1 101 ? 11.453 1.151 -5.039 1.00 82.81 101 PRO A C 1
ATOM 803 O O . PRO A 1 101 ? 12.091 2.028 -4.433 1.00 82.81 101 PRO A O 1
ATOM 806 N N . THR A 1 102 ? 10.424 1.417 -5.840 1.00 87.19 102 THR A N 1
ATOM 807 C CA . THR A 1 102 ? 9.880 2.754 -6.076 1.00 87.19 102 THR A CA 1
ATOM 808 C C . THR A 1 102 ? 8.959 3.165 -4.941 1.00 87.19 102 THR A C 1
ATOM 810 O O . THR A 1 102 ? 9.119 4.268 -4.439 1.00 87.19 102 THR A O 1
ATOM 813 N N . CYS A 1 103 ? 8.101 2.276 -4.452 1.00 89.56 103 CYS A N 1
ATOM 814 C CA . CYS A 1 103 ? 7.233 2.498 -3.296 1.00 89.56 103 CYS A CA 1
ATOM 815 C C . CYS A 1 103 ? 7.457 1.418 -2.227 1.00 89.56 103 CYS A C 1
ATOM 817 O O . CYS A 1 103 ? 7.499 0.219 -2.525 1.00 89.56 103 CYS A O 1
ATOM 819 N N . THR A 1 104 ? 7.613 1.820 -0.967 1.00 89.50 104 THR A N 1
ATOM 820 C CA . THR A 1 104 ? 7.694 0.883 0.165 1.00 89.50 104 THR A CA 1
ATOM 821 C C . THR A 1 104 ? 7.098 1.525 1.403 1.00 89.50 104 THR A C 1
ATOM 823 O O . THR A 1 104 ? 7.493 2.626 1.783 1.00 89.50 104 THR A O 1
ATOM 826 N N . TYR A 1 105 ? 6.163 0.825 2.033 1.00 90.69 105 TYR A N 1
ATOM 827 C CA . TYR A 1 105 ? 5.514 1.258 3.263 1.00 90.69 105 TYR A CA 1
ATOM 828 C C . TYR A 1 105 ? 5.149 0.042 4.111 1.00 90.69 105 TYR A C 1
ATOM 830 O O . TYR A 1 105 ? 4.810 -1.006 3.568 1.00 90.69 105 TYR A O 1
ATOM 838 N N . ASP A 1 106 ? 5.201 0.196 5.428 1.00 92.00 106 ASP A N 1
ATOM 839 C CA . ASP A 1 106 ? 4.689 -0.766 6.397 1.00 92.00 106 ASP A CA 1
ATOM 840 C C . ASP A 1 106 ? 4.043 0.007 7.538 1.00 92.00 106 ASP A C 1
ATOM 842 O O . ASP A 1 106 ? 4.657 0.920 8.097 1.00 92.00 106 ASP A O 1
ATOM 846 N N . GLY A 1 107 ? 2.818 -0.359 7.898 1.00 92.31 107 GLY A N 1
ATOM 847 C CA . GLY A 1 107 ? 2.113 0.311 8.976 1.00 92.31 107 GLY A CA 1
ATOM 848 C C . GLY A 1 107 ? 0.836 -0.387 9.404 1.00 92.31 107 GLY A C 1
ATOM 849 O O . GLY A 1 107 ? 0.482 -1.463 8.923 1.00 92.31 107 GLY A O 1
ATOM 850 N N . ILE A 1 108 ? 0.155 0.251 10.351 1.00 96.00 108 ILE A N 1
ATOM 851 C CA . ILE A 1 108 ? -1.104 -0.221 10.915 1.00 96.00 108 ILE A CA 1
ATOM 852 C C . ILE A 1 108 ? -2.200 0.771 10.542 1.00 96.00 108 ILE A C 1
ATOM 854 O O . ILE A 1 108 ? -2.090 1.965 10.826 1.00 96.00 108 ILE A O 1
ATOM 858 N N . ALA A 1 109 ? -3.264 0.267 9.931 1.00 97.19 109 ALA A N 1
ATOM 859 C CA . ALA A 1 109 ? -4.463 1.023 9.627 1.00 97.19 109 ALA A CA 1
ATOM 860 C C . ALA A 1 109 ? -5.534 0.781 10.695 1.00 97.19 109 ALA A C 1
ATOM 862 O O . ALA A 1 109 ? -5.663 -0.318 11.238 1.00 97.19 109 ALA A O 1
ATOM 863 N N . SER A 1 110 ? -6.311 1.818 10.988 1.00 97.06 110 SER A N 1
ATOM 864 C CA . SER A 1 110 ? -7.487 1.736 11.853 1.00 97.06 110 SER A CA 1
ATOM 865 C C . SER A 1 110 ? -8.718 1.411 11.020 1.00 97.06 110 SER A C 1
ATOM 867 O O . SER A 1 110 ? -8.919 1.998 9.955 1.00 97.06 110 SER A O 1
ATOM 869 N N . VAL A 1 111 ? -9.556 0.511 11.524 1.00 96.75 111 VAL A N 1
ATOM 870 C CA . VAL A 1 111 ? -10.855 0.197 10.926 1.00 96.75 111 VAL A CA 1
ATOM 871 C C . VAL A 1 111 ? -11.809 1.355 11.189 1.00 96.75 111 VAL A C 1
ATOM 873 O O . VAL A 1 111 ? -12.023 1.726 12.344 1.00 96.75 111 VAL A O 1
ATOM 876 N N . VAL A 1 112 ? -12.368 1.931 10.124 1.00 95.44 112 VAL A N 1
ATOM 877 C CA . VAL A 1 112 ? -13.373 3.005 10.228 1.00 95.44 112 VAL A CA 1
ATOM 878 C C . VAL A 1 112 ? -14.753 2.577 9.729 1.00 95.44 112 VAL A C 1
ATOM 880 O O . VAL A 1 112 ? -15.741 3.210 10.089 1.00 95.44 112 VAL A O 1
ATOM 883 N N . GLY A 1 113 ? -14.824 1.486 8.967 1.00 95.62 113 GLY A N 1
ATOM 884 C CA . GLY A 1 113 ? -16.052 0.824 8.537 1.00 95.62 113 GLY A CA 1
ATOM 885 C C . GLY A 1 113 ? -15.757 -0.591 8.041 1.00 95.62 113 GLY A C 1
ATOM 886 O O . GLY A 1 113 ? -14.599 -1.016 8.006 1.0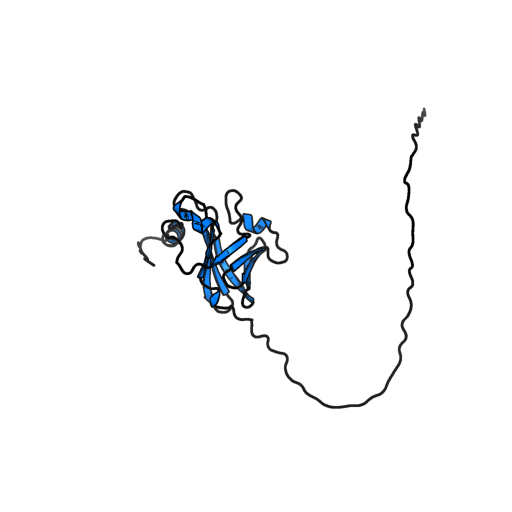0 95.62 113 GLY A O 1
ATOM 887 N N . SER A 1 114 ? -16.789 -1.319 7.617 1.00 96.62 114 SER A N 1
ATOM 888 C CA . SER A 1 114 ? -16.639 -2.692 7.112 1.00 96.62 114 SER A CA 1
ATOM 889 C C . SER A 1 114 ? -15.807 -2.786 5.830 1.00 96.62 114 SER A C 1
ATOM 891 O O . SER A 1 114 ? -15.219 -3.828 5.549 1.00 96.62 114 SER A O 1
ATOM 893 N N . ASP A 1 115 ? -15.718 -1.696 5.075 1.00 97.44 115 ASP A N 1
ATOM 894 C CA . ASP A 1 115 ? -15.043 -1.581 3.784 1.00 97.44 115 ASP A CA 1
ATOM 895 C C . ASP A 1 115 ? -14.048 -0.412 3.733 1.00 97.44 115 ASP A C 1
ATOM 897 O O . ASP A 1 115 ? -13.657 0.021 2.650 1.00 97.44 115 ASP A O 1
ATOM 901 N N . GLU A 1 116 ? -13.651 0.139 4.881 1.00 97.75 116 GLU A N 1
ATOM 902 C CA . GLU A 1 116 ? -12.810 1.333 4.923 1.00 97.75 116 GLU A CA 1
ATOM 903 C C . GLU A 1 116 ? -11.791 1.280 6.061 1.00 97.75 116 GLU A C 1
ATOM 905 O O . GLU A 1 116 ? -12.118 1.011 7.223 1.00 97.75 116 GLU A O 1
ATOM 910 N N . LEU A 1 117 ? -10.541 1.581 5.710 1.00 98.00 117 LEU A N 1
ATOM 911 C CA . LEU A 1 117 ? -9.427 1.711 6.638 1.00 98.00 117 LEU A CA 1
ATOM 912 C C . LEU A 1 117 ? -8.793 3.094 6.496 1.00 98.00 117 LEU A C 1
ATOM 914 O O . LEU A 1 117 ? -8.659 3.618 5.389 1.00 98.00 117 LEU A O 1
ATOM 918 N N . ASN A 1 118 ? -8.325 3.637 7.617 1.00 97.69 118 ASN A N 1
ATOM 919 C CA . ASN A 1 118 ? -7.523 4.854 7.641 1.00 97.69 118 ASN A CA 1
ATOM 920 C C . ASN A 1 118 ? -6.145 4.577 8.229 1.00 97.69 118 ASN A C 1
ATOM 922 O O . ASN A 1 118 ? -6.012 4.059 9.339 1.00 97.69 118 ASN A O 1
ATOM 926 N N . ILE A 1 119 ? -5.113 4.981 7.502 1.00 96.50 119 ILE A N 1
ATOM 927 C CA . ILE A 1 119 ? -3.753 5.070 8.023 1.00 96.50 119 ILE A CA 1
ATOM 928 C C . ILE A 1 119 ? -3.548 6.504 8.491 1.00 96.50 119 ILE A C 1
ATOM 930 O O . ILE A 1 119 ? -3.667 7.438 7.697 1.00 96.50 119 ILE A O 1
ATOM 934 N N . PHE A 1 120 ? -3.229 6.668 9.771 1.00 94.12 120 PHE A N 1
ATOM 935 C CA . PHE A 1 120 ? -2.896 7.963 10.348 1.00 94.12 120 PHE A CA 1
ATOM 936 C C . PHE A 1 120 ? -1.381 8.125 10.387 1.00 94.12 120 PHE A C 1
ATOM 938 O O . PHE A 1 120 ? -0.686 7.396 11.094 1.00 94.12 120 PHE A O 1
ATOM 945 N N . ASP A 1 121 ? -0.885 9.090 9.628 1.00 86.69 121 ASP A N 1
ATOM 946 C CA . ASP A 1 121 ? 0.523 9.442 9.525 1.00 86.69 121 ASP A CA 1
ATOM 947 C C . ASP A 1 121 ? 0.726 10.892 9.998 1.00 86.69 121 ASP A C 1
ATOM 949 O O . ASP A 1 121 ? -0.217 11.684 10.078 1.00 86.69 121 ASP A O 1
ATOM 953 N N . ASN A 1 122 ? 1.960 11.278 10.323 1.00 86.19 122 ASN A N 1
ATOM 954 C CA . ASN A 1 122 ? 2.265 12.657 10.705 1.00 86.19 122 ASN A CA 1
ATOM 955 C C . ASN A 1 122 ? 1.991 13.664 9.576 1.00 86.19 122 ASN A C 1
ATOM 957 O O . ASN A 1 122 ? 1.867 14.859 9.839 1.00 86.19 122 ASN A O 1
ATOM 961 N N . MET A 1 123 ? 1.921 13.197 8.330 1.00 86.69 123 MET A N 1
ATOM 962 C CA . MET A 1 123 ? 1.636 14.022 7.162 1.00 86.69 123 MET A CA 1
ATOM 963 C C . MET A 1 123 ? 0.133 14.191 6.888 1.00 86.69 123 MET A C 1
ATOM 965 O O . MET A 1 123 ? -0.249 15.100 6.147 1.00 86.69 123 MET A O 1
ATOM 969 N N . GLY A 1 124 ? -0.717 13.334 7.460 1.00 93.38 124 GLY A N 1
ATOM 970 C CA . GLY A 1 124 ? -2.152 13.293 7.195 1.00 93.38 124 GLY A CA 1
ATOM 971 C C . GLY A 1 124 ? -2.714 11.874 7.243 1.00 93.38 124 GLY A C 1
ATOM 972 O O . GLY A 1 124 ? -2.121 10.958 7.803 1.00 93.38 124 GLY A O 1
ATOM 973 N N . THR A 1 125 ? -3.888 11.696 6.655 1.00 96.62 125 THR A N 1
ATOM 974 C CA . THR A 1 125 ? -4.609 10.425 6.598 1.00 96.62 125 THR A CA 1
ATOM 975 C C . THR A 1 125 ? -4.558 9.863 5.184 1.00 96.62 125 THR A C 1
ATOM 977 O O . THR A 1 125 ? -4.844 10.582 4.225 1.00 96.62 125 THR A O 1
ATOM 980 N N . ILE A 1 126 ? -4.244 8.575 5.052 1.00 97.19 126 ILE A N 1
ATOM 981 C CA . ILE A 1 126 ? -4.458 7.805 3.820 1.00 97.19 126 ILE A CA 1
ATOM 982 C C . ILE A 1 126 ? -5.733 7.000 4.009 1.00 97.19 126 ILE A C 1
ATOM 98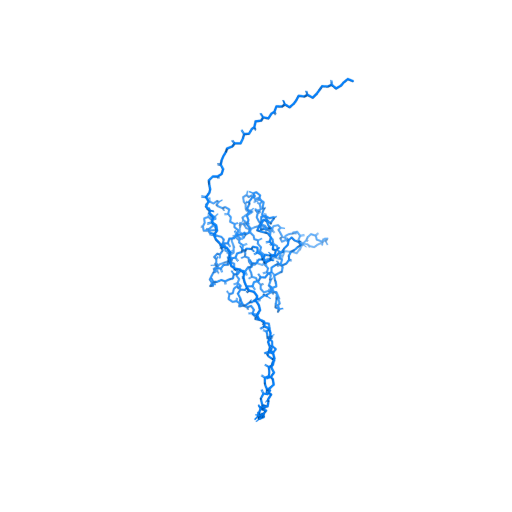4 O O . ILE A 1 126 ? -5.861 6.269 4.994 1.00 97.19 126 ILE A O 1
ATOM 988 N N . LYS A 1 127 ? -6.658 7.132 3.064 1.00 98.12 127 LYS A N 1
ATOM 989 C CA . LYS A 1 127 ? -7.914 6.391 3.043 1.00 98.12 127 LYS A CA 1
ATOM 990 C C . LYS A 1 127 ? -7.793 5.207 2.096 1.00 98.12 127 LYS A C 1
ATOM 992 O O . LYS A 1 127 ? -7.379 5.366 0.949 1.00 98.12 127 LYS A O 1
ATOM 997 N N . LEU A 1 128 ? -8.184 4.036 2.584 1.00 98.44 128 LEU A N 1
ATOM 998 C CA . LEU A 1 128 ? -8.274 2.798 1.824 1.00 98.44 128 LEU A CA 1
ATOM 999 C C . LEU A 1 128 ? -9.746 2.400 1.792 1.00 98.44 128 LEU A C 1
ATOM 1001 O O . LEU A 1 128 ? -10.307 2.050 2.830 1.00 98.44 128 LEU A O 1
ATOM 1005 N N . LYS A 1 129 ? -10.369 2.471 0.616 1.00 98.50 129 LYS A N 1
ATOM 1006 C CA . LYS A 1 129 ? -11.773 2.106 0.414 1.00 98.50 129 LYS A CA 1
ATOM 1007 C C . LYS A 1 129 ? -11.870 0.857 -0.444 1.00 98.50 129 LYS A C 1
ATOM 1009 O O . LYS A 1 129 ? -11.341 0.829 -1.554 1.00 98.50 129 LYS A O 1
ATOM 1014 N N . PHE A 1 130 ? -12.570 -0.149 0.053 1.00 98.56 130 PHE A N 1
ATOM 1015 C CA . PHE A 1 130 ? -12.747 -1.420 -0.627 1.00 98.56 130 PHE A CA 1
ATOM 1016 C C . PHE A 1 130 ? -14.115 -1.491 -1.309 1.00 98.56 130 PHE A C 1
ATOM 1018 O O . PHE A 1 130 ? -15.119 -1.016 -0.783 1.00 98.56 130 PHE A O 1
ATOM 1025 N N . SER A 1 131 ? -14.163 -2.089 -2.497 1.00 97.88 131 SER A N 1
ATOM 1026 C CA . SER A 1 131 ? -15.407 -2.351 -3.218 1.00 97.88 131 SER A CA 1
ATOM 1027 C C . SER A 1 131 ? -15.281 -3.641 -4.022 1.00 97.88 131 SER A C 1
ATOM 1029 O O . SER A 1 131 ? -14.646 -3.688 -5.074 1.00 97.88 131 SER A O 1
ATOM 1031 N N . GLY A 1 132 ? -15.858 -4.728 -3.507 1.00 96.56 132 GLY A N 1
ATOM 1032 C CA . GLY A 1 132 ? -15.724 -6.046 -4.128 1.00 96.56 132 GLY A CA 1
ATOM 1033 C C . GLY A 1 132 ? -14.266 -6.514 -4.151 1.00 96.56 132 GLY A C 1
ATOM 1034 O O . GLY A 1 132 ? -13.713 -6.848 -3.108 1.00 96.56 132 GLY A O 1
ATOM 1035 N N . LYS A 1 133 ? -13.651 -6.561 -5.339 1.00 97.31 133 LYS A N 1
ATOM 1036 C CA . LYS A 1 133 ? -12.229 -6.909 -5.509 1.00 97.31 133 LYS A CA 1
ATOM 1037 C C . LYS A 1 133 ? -11.315 -5.692 -5.644 1.00 97.31 133 LYS A C 1
ATOM 1039 O O . LYS A 1 133 ? -10.105 -5.872 -5.724 1.00 97.31 133 LYS A O 1
ATOM 1044 N N . ASP A 1 134 ? -11.862 -4.485 -5.646 1.00 98.31 134 ASP A N 1
ATOM 1045 C CA . ASP A 1 134 ? -11.079 -3.277 -5.858 1.00 98.31 134 ASP A CA 1
ATOM 1046 C C . ASP A 1 134 ? -10.737 -2.609 -4.526 1.00 98.31 134 ASP A C 1
ATOM 1048 O O . ASP A 1 134 ? -11.563 -2.521 -3.615 1.00 98.31 134 ASP A O 1
ATOM 1052 N N . LEU A 1 135 ? -9.515 -2.096 -4.438 1.00 98.69 135 LEU A N 1
ATOM 1053 C CA . LEU A 1 135 ? -9.035 -1.207 -3.389 1.00 98.69 135 LEU A CA 1
ATOM 1054 C C . LEU A 1 135 ? -8.737 0.152 -4.021 1.00 98.69 135 LEU A C 1
ATOM 1056 O O . LEU A 1 135 ? -7.893 0.257 -4.906 1.00 98.69 135 LEU A O 1
ATOM 1060 N N . THR A 1 136 ? -9.407 1.199 -3.555 1.00 98.56 136 THR A N 1
ATOM 1061 C CA . THR A 1 136 ? -9.107 2.586 -3.920 1.00 98.56 136 THR A CA 1
ATOM 1062 C C . THR A 1 136 ? -8.331 3.260 -2.799 1.00 98.56 136 THR A C 1
ATOM 1064 O O . THR A 1 136 ? -8.752 3.233 -1.642 1.00 98.56 136 THR A O 1
ATOM 1067 N N . VAL A 1 137 ? -7.212 3.886 -3.154 1.00 98.25 137 VAL A N 1
ATOM 1068 C CA . VAL A 1 137 ? -6.334 4.612 -2.235 1.00 98.25 137 VAL A CA 1
ATOM 1069 C C . VAL A 1 137 ? -6.373 6.096 -2.576 1.00 98.25 137 VAL A C 1
ATOM 1071 O O . VAL A 1 137 ? -6.099 6.484 -3.714 1.00 98.25 137 VAL A O 1
ATOM 1074 N N . SER A 1 138 ? -6.711 6.925 -1.591 1.00 97.69 138 SER A N 1
ATOM 1075 C CA . SER A 1 138 ? -6.815 8.382 -1.736 1.00 97.69 138 SER A CA 1
ATOM 1076 C C . SER A 1 138 ? -6.378 9.104 -0.463 1.00 97.69 138 SER A C 1
ATOM 1078 O O . SER A 1 138 ? -6.162 8.478 0.582 1.00 97.69 138 SER A O 1
ATOM 1080 N N . ALA A 1 139 ? -6.266 10.434 -0.513 1.00 97.06 139 ALA A N 1
ATOM 1081 C CA . ALA A 1 139 ? -6.106 11.196 0.715 1.00 97.06 139 ALA A CA 1
ATOM 1082 C C . ALA A 1 139 ? -7.397 11.118 1.544 1.00 97.06 139 ALA A C 1
ATOM 1084 O O . ALA A 1 139 ? -8.516 11.103 1.020 1.00 97.06 139 ALA A O 1
ATOM 1085 N N . GLY A 1 140 ? -7.235 11.026 2.861 1.00 95.44 140 GLY A N 1
ATOM 1086 C CA . GLY A 1 140 ? -8.328 11.132 3.814 1.00 95.44 140 GLY A CA 1
ATOM 1087 C C . GLY A 1 140 ? -8.790 12.577 3.996 1.00 95.44 140 GLY A C 1
ATOM 1088 O O . GLY A 1 140 ? -8.178 13.529 3.507 1.00 95.44 140 GLY A O 1
ATOM 1089 N N . GLU A 1 141 ? -9.879 12.747 4.741 1.00 93.31 141 GLU A N 1
ATOM 1090 C CA . GLU A 1 141 ? -10.428 14.071 5.036 1.00 93.31 141 GLU A CA 1
ATOM 1091 C C . GLU A 1 141 ? -9.379 14.975 5.710 1.00 93.31 141 GLU A C 1
ATOM 1093 O O . GLU A 1 141 ? -8.593 14.535 6.551 1.00 93.31 141 GLU A O 1
ATOM 1098 N N . GLY A 1 142 ? -9.321 16.243 5.289 1.00 91.62 142 GLY A N 1
ATOM 1099 C CA . GLY A 1 142 ? -8.352 17.221 5.798 1.00 91.62 142 GLY A CA 1
ATOM 1100 C C . GLY A 1 142 ? -6.899 16.997 5.358 1.00 91.62 142 GLY A C 1
ATOM 1101 O O . GLY A 1 142 ? -6.025 17.757 5.770 1.00 91.62 142 GLY A O 1
ATOM 1102 N N . SER A 1 143 ? -6.626 15.992 4.521 1.00 95.56 143 SER A N 1
ATOM 1103 C CA . SER A 1 143 ? -5.284 15.668 4.024 1.00 95.56 143 SER A CA 1
ATOM 1104 C C . SER A 1 143 ? -5.120 16.080 2.562 1.00 95.56 143 SER A C 1
ATOM 1106 O O . SER A 1 143 ? -6.090 16.189 1.817 1.00 95.56 143 SER A O 1
ATOM 1108 N N . GLN A 1 144 ? -3.883 16.342 2.141 1.00 92.31 144 GLN A N 1
ATOM 1109 C CA . GLN A 1 144 ? -3.578 16.725 0.760 1.00 92.31 144 GLN A CA 1
ATOM 1110 C C . GLN A 1 144 ? -3.168 15.494 -0.053 1.00 92.31 144 GLN A C 1
ATOM 1112 O O . GLN A 1 144 ? -2.351 14.710 0.416 1.00 92.31 144 GLN A O 1
ATOM 1117 N N . GLU A 1 145 ? -3.635 15.377 -1.299 1.00 90.94 145 GLU A N 1
ATOM 1118 C CA . GLU A 1 145 ? -3.270 14.281 -2.222 1.00 90.94 145 GLU A CA 1
ATOM 1119 C C . GLU A 1 145 ? -1.755 14.121 -2.418 1.00 90.94 145 GLU A C 1
ATOM 1121 O O . GLU A 1 145 ? -1.252 13.010 -2.571 1.00 90.94 145 GLU A O 1
ATOM 1126 N N . ALA A 1 146 ? -1.002 15.224 -2.327 1.00 90.81 146 ALA A N 1
ATOM 1127 C CA . ALA A 1 146 ? 0.457 15.210 -2.403 1.00 90.81 146 ALA A CA 1
ATOM 1128 C C . ALA A 1 146 ? 1.115 14.281 -1.363 1.00 90.81 146 ALA A C 1
ATOM 1130 O O . ALA A 1 146 ? 2.224 13.808 -1.599 1.00 90.81 146 ALA A O 1
ATOM 1131 N N . LEU A 1 147 ? 0.437 13.984 -0.245 1.00 92.06 147 LEU A N 1
ATOM 1132 C CA . LEU A 1 147 ? 0.876 13.016 0.763 1.00 92.06 147 LEU A CA 1
ATOM 1133 C C . LEU A 1 147 ? 1.203 11.643 0.153 1.00 92.06 147 LEU A C 1
ATOM 1135 O O . LEU A 1 147 ? 2.198 11.020 0.514 1.00 92.06 147 LEU A O 1
ATOM 1139 N N . LEU A 1 148 ? 0.401 11.188 -0.810 1.00 92.94 148 LEU A N 1
ATOM 1140 C CA . LEU A 1 148 ? 0.520 9.850 -1.393 1.00 92.94 148 LEU A CA 1
ATOM 1141 C C . LEU A 1 148 ? 1.770 9.687 -2.265 1.00 92.94 148 LEU A C 1
ATOM 1143 O O . LEU A 1 148 ? 2.209 8.565 -2.510 1.00 92.94 148 LEU A O 1
ATOM 1147 N N . THR A 1 149 ? 2.377 10.794 -2.695 1.00 91.62 149 THR A N 1
ATOM 1148 C CA . THR A 1 149 ? 3.635 10.802 -3.449 1.00 91.62 149 THR A CA 1
ATOM 1149 C C . THR A 1 149 ? 4.852 10.566 -2.549 1.00 91.62 149 THR A C 1
ATOM 1151 O O . THR A 1 149 ? 5.856 10.048 -3.023 1.00 91.62 149 THR A O 1
ATOM 1154 N N . TYR A 1 150 ? 4.803 10.891 -1.250 1.00 87.00 150 TYR A N 1
ATOM 1155 C CA . TYR A 1 150 ? 5.997 10.850 -0.385 1.00 87.00 150 TYR A CA 1
ATOM 1156 C C . TYR A 1 150 ? 6.528 9.441 -0.108 1.00 87.00 150 TYR A C 1
ATOM 1158 O O . TYR A 1 150 ? 7.725 9.269 0.127 1.00 87.00 150 TYR A O 1
ATOM 1166 N N . TYR A 1 151 ? 5.660 8.432 -0.171 1.00 87.06 151 TYR A N 1
ATOM 1167 C CA . TYR A 1 151 ? 6.028 7.025 0.017 1.00 87.06 151 TYR A CA 1
ATOM 1168 C C . TYR A 1 151 ? 6.670 6.401 -1.225 1.00 87.06 151 TYR A C 1
ATOM 1170 O O . TYR A 1 151 ? 7.176 5.277 -1.171 1.00 87.06 151 TYR A O 1
ATOM 1178 N N . CYS A 1 152 ? 6.656 7.135 -2.337 1.00 89.25 152 CYS A N 1
ATOM 1179 C CA . CYS A 1 152 ? 7.132 6.690 -3.628 1.00 89.25 152 CYS A CA 1
ATOM 1180 C C . CYS A 1 152 ? 8.279 7.576 -4.132 1.00 89.25 152 CYS A C 1
ATOM 1182 O O . CYS A 1 152 ? 8.312 8.796 -3.987 1.00 89.25 152 CYS A O 1
ATOM 1184 N N . ARG A 1 153 ? 9.270 6.953 -4.759 1.00 85.00 153 ARG A N 1
ATOM 1185 C CA . ARG A 1 153 ? 10.438 7.604 -5.352 1.00 85.00 153 ARG A CA 1
ATOM 1186 C C . ARG A 1 153 ? 10.165 7.886 -6.826 1.00 85.00 153 ARG A C 1
ATOM 1188 O O . ARG A 1 153 ? 9.391 7.191 -7.473 1.00 85.00 153 ARG A O 1
ATOM 1195 N N . GLY A 1 154 ? 10.836 8.898 -7.376 1.00 79.81 154 GLY A N 1
ATOM 1196 C CA . GLY A 1 154 ? 10.796 9.173 -8.818 1.00 79.81 154 GLY A CA 1
ATOM 1197 C C . GLY A 1 154 ? 9.468 9.731 -9.343 1.00 79.81 154 GLY A C 1
ATOM 1198 O O . GLY A 1 154 ? 9.241 9.673 -10.544 1.00 79.81 154 GLY A O 1
ATOM 1199 N N . GLY A 1 155 ? 8.610 10.277 -8.474 1.00 78.62 155 GLY A N 1
ATOM 1200 C CA . GLY A 1 155 ? 7.326 10.872 -8.866 1.00 78.62 155 GLY A CA 1
ATOM 1201 C C . GLY A 1 155 ? 6.149 9.892 -8.924 1.00 78.62 155 GLY A C 1
ATOM 1202 O O . GLY A 1 155 ? 5.079 10.281 -9.382 1.00 78.62 155 GLY A O 1
ATOM 1203 N N . GLY A 1 156 ? 6.327 8.648 -8.462 1.00 84.56 156 GLY A N 1
ATOM 1204 C CA . GLY A 1 156 ? 5.218 7.714 -8.250 1.00 84.56 156 GLY A CA 1
ATOM 1205 C C . GLY A 1 156 ? 4.266 8.175 -7.140 1.00 84.56 156 GLY A C 1
ATOM 1206 O O . GLY A 1 156 ? 4.588 9.066 -6.357 1.00 84.56 156 GLY A O 1
ATOM 1207 N N . SER A 1 157 ? 3.091 7.558 -7.057 1.00 91.62 157 SER A N 1
ATOM 1208 C CA . SER A 1 157 ? 2.089 7.843 -6.028 1.00 91.62 157 SER A CA 1
ATOM 1209 C C . SER A 1 157 ? 1.418 6.552 -5.575 1.00 91.62 157 SER A C 1
ATOM 1211 O O . SER A 1 157 ? 1.264 5.632 -6.374 1.00 91.62 157 SER A O 1
ATOM 1213 N N . LEU A 1 158 ? 1.000 6.504 -4.308 1.00 94.31 158 LEU A N 1
ATOM 1214 C CA . LEU A 1 158 ? 0.099 5.465 -3.799 1.00 94.31 158 LEU A CA 1
ATOM 1215 C C . LEU A 1 158 ? -1.354 5.659 -4.258 1.00 94.31 158 LEU A C 1
ATOM 1217 O O . LEU A 1 158 ? -2.173 4.769 -4.065 1.00 9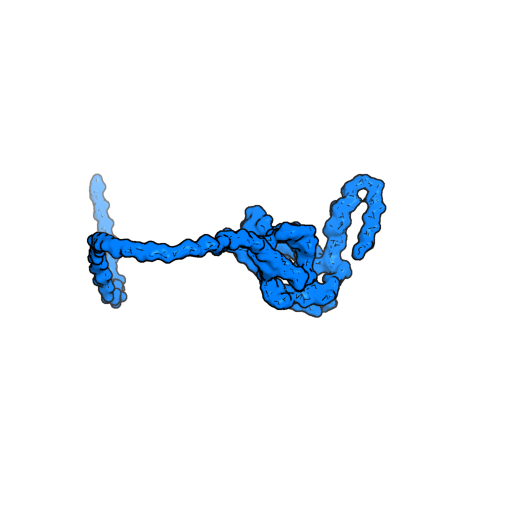4.31 158 LEU A O 1
ATOM 1221 N N . ALA A 1 159 ? -1.692 6.829 -4.807 1.00 95.75 159 ALA A N 1
ATOM 1222 C CA . ALA A 1 159 ? -3.044 7.124 -5.262 1.00 95.75 159 ALA A CA 1
ATOM 1223 C C . ALA A 1 159 ? -3.428 6.234 -6.446 1.00 95.75 159 ALA A C 1
ATOM 1225 O O . ALA A 1 159 ? -2.701 6.174 -7.441 1.00 95.75 159 ALA A O 1
ATOM 1226 N N . GLY A 1 160 ? -4.602 5.612 -6.381 1.00 96.38 160 GLY A N 1
ATOM 1227 C CA . GLY A 1 160 ? -5.110 4.816 -7.490 1.00 96.38 160 GLY A CA 1
ATOM 1228 C C . GLY A 1 160 ? -6.044 3.696 -7.065 1.00 96.38 160 GLY A C 1
ATOM 1229 O O . GLY A 1 160 ? -6.490 3.624 -5.920 1.00 96.38 160 GLY A O 1
ATOM 1230 N N . THR A 1 161 ? -6.329 2.825 -8.027 1.00 98.19 161 THR A N 1
ATOM 1231 C CA . THR A 1 161 ? -7.149 1.630 -7.838 1.00 98.19 161 THR A CA 1
ATOM 1232 C C . THR A 1 161 ? -6.294 0.390 -8.055 1.00 98.19 161 THR A C 1
ATOM 1234 O O . THR A 1 161 ? -5.521 0.315 -9.012 1.00 98.19 161 THR A O 1
ATOM 1237 N N . TYR A 1 162 ? -6.462 -0.576 -7.163 1.00 98.56 162 TYR A N 1
ATOM 1238 C CA . TYR A 1 162 ? -5.728 -1.827 -7.113 1.00 98.56 162 TYR A CA 1
ATOM 1239 C C . TYR A 1 162 ? -6.721 -2.988 -7.141 1.00 98.56 162 TYR A C 1
ATOM 1241 O O . TYR A 1 162 ? -7.742 -2.949 -6.459 1.00 98.56 162 TYR A O 1
ATOM 1249 N N . GLU A 1 163 ? -6.420 -4.024 -7.913 1.00 98.44 163 GLU A N 1
ATOM 1250 C CA . GLU A 1 163 ? -7.276 -5.197 -8.091 1.00 98.44 163 GLU A CA 1
ATOM 1251 C C . GLU A 1 163 ? -6.773 -6.345 -7.208 1.00 98.44 163 GLU A C 1
ATOM 1253 O O . GLU A 1 163 ? -5.577 -6.654 -7.190 1.00 98.44 163 GLU A O 1
ATOM 1258 N N . LYS A 1 164 ? -7.682 -6.997 -6.479 1.00 98.44 164 LYS A N 1
ATOM 1259 C CA . LYS A 1 164 ? -7.362 -8.154 -5.644 1.00 98.44 164 LYS A CA 1
ATOM 1260 C C . LYS A 1 164 ? -6.924 -9.337 -6.502 1.00 98.44 164 LYS A C 1
ATOM 1262 O O . LYS A 1 164 ? -7.608 -9.717 -7.453 1.00 98.44 164 LYS A O 1
ATOM 1267 N N . ILE A 1 165 ? -5.835 -9.982 -6.101 1.00 97.62 165 ILE A N 1
ATOM 1268 C CA . ILE A 1 165 ? -5.359 -11.233 -6.697 1.00 97.62 165 ILE A CA 1
ATOM 1269 C C . ILE A 1 165 ? -5.475 -12.387 -5.700 1.00 97.62 165 ILE A C 1
ATOM 1271 O O . ILE A 1 165 ? -5.275 -12.217 -4.499 1.00 97.62 165 ILE A O 1
ATOM 1275 N N . ASP A 1 166 ? -5.757 -13.582 -6.216 1.00 94.44 166 ASP A N 1
ATOM 1276 C CA . ASP A 1 166 ? -5.902 -14.793 -5.393 1.00 94.44 166 ASP A CA 1
ATOM 1277 C C . ASP A 1 166 ? -4.543 -15.433 -5.039 1.00 94.44 166 ASP A C 1
ATOM 1279 O O . ASP A 1 166 ? -4.462 -16.349 -4.223 1.00 94.44 166 ASP A O 1
ATOM 1283 N N . GLN A 1 167 ? -3.463 -14.961 -5.665 1.00 92.56 167 GLN A N 1
ATOM 1284 C CA . GLN A 1 167 ? -2.109 -15.485 -5.503 1.00 92.56 167 GLN A CA 1
ATOM 1285 C C . GLN A 1 167 ? -1.230 -14.573 -4.637 1.00 92.56 167 GLN A C 1
ATOM 1287 O O . GLN A 1 167 ? -1.503 -13.388 -4.437 1.00 92.56 167 GLN A O 1
ATOM 1292 N N . GLN A 1 168 ? -0.121 -15.134 -4.160 1.00 93.44 168 GLN A N 1
ATOM 1293 C CA . GLN A 1 168 ? 0.941 -14.349 -3.541 1.00 93.44 168 GLN A CA 1
ATOM 1294 C C . GLN A 1 168 ? 1.606 -13.414 -4.558 1.00 93.44 168 GLN A C 1
ATOM 1296 O O . GLN A 1 168 ? 1.643 -13.702 -5.760 1.00 93.44 168 GLN A O 1
ATOM 1301 N N . LEU A 1 169 ? 2.167 -12.306 -4.064 1.00 94.19 169 LEU A N 1
ATOM 1302 C CA . LEU A 1 169 ? 3.042 -11.460 -4.873 1.00 94.19 169 LEU A CA 1
ATOM 1303 C C . LEU A 1 169 ? 4.247 -12.266 -5.374 1.00 94.19 169 LEU A C 1
ATOM 1305 O O . LEU A 1 169 ? 4.640 -13.272 -4.777 1.00 94.19 169 LEU A O 1
ATOM 1309 N N . ASP A 1 170 ? 4.849 -11.812 -6.474 1.00 92.94 170 ASP A N 1
ATOM 1310 C CA . ASP A 1 170 ? 6.001 -12.494 -7.054 1.00 92.94 170 ASP A CA 1
ATOM 1311 C C . ASP A 1 170 ? 7.218 -12.240 -6.162 1.00 92.94 170 ASP A C 1
ATOM 1313 O O . ASP A 1 170 ? 7.865 -11.196 -6.239 1.00 92.94 170 ASP A O 1
ATOM 1317 N N . GLN A 1 171 ? 7.519 -13.208 -5.300 1.00 90.75 171 GLN A N 1
ATOM 1318 C CA . GLN A 1 171 ? 8.580 -13.109 -4.297 1.00 90.75 171 GLN A CA 1
ATOM 1319 C C . GLN A 1 171 ? 9.982 -12.988 -4.911 1.00 90.75 171 GLN A C 1
ATOM 1321 O O . GLN A 1 171 ? 10.934 -12.642 -4.213 1.00 90.75 171 GLN A O 1
ATOM 1326 N N . SER A 1 172 ? 10.149 -13.273 -6.209 1.00 90.06 172 SER A N 1
ATOM 1327 C CA . SER A 1 172 ? 11.409 -13.001 -6.909 1.00 90.06 172 SER A CA 1
ATOM 1328 C C . SER A 1 172 ? 11.597 -11.514 -7.220 1.00 90.06 172 SER A C 1
ATOM 1330 O O . SER A 1 172 ? 12.733 -11.075 -7.380 1.00 90.06 172 SER A O 1
ATOM 1332 N N . GLN A 1 173 ? 10.500 -10.751 -7.263 1.00 91.19 173 GLN A N 1
ATOM 1333 C CA . GLN A 1 173 ? 10.460 -9.336 -7.626 1.00 91.19 173 GLN A CA 1
ATOM 1334 C C . GLN A 1 173 ? 10.207 -8.392 -6.445 1.00 91.19 173 GLN A C 1
ATOM 1336 O O . GLN A 1 173 ? 10.285 -7.183 -6.633 1.00 91.19 173 GLN A O 1
ATOM 1341 N N . VAL A 1 174 ? 9.928 -8.906 -5.246 1.00 90.62 174 VAL A N 1
ATOM 1342 C CA . VAL A 1 174 ? 9.786 -8.112 -4.013 1.00 90.62 174 VAL A CA 1
ATOM 1343 C C . VAL A 1 174 ? 11.150 -7.929 -3.333 1.00 90.62 174 VAL A C 1
ATOM 1345 O O . VAL A 1 174 ? 11.991 -8.830 -3.357 1.00 90.62 174 VAL A O 1
ATOM 1348 N N . ASP A 1 175 ? 11.379 -6.774 -2.697 1.00 84.44 175 ASP A N 1
ATOM 1349 C CA . ASP A 1 175 ? 12.606 -6.514 -1.932 1.00 84.44 175 ASP A CA 1
ATOM 1350 C C . ASP A 1 175 ? 12.685 -7.417 -0.689 1.00 84.44 175 ASP A C 1
ATOM 1352 O O . ASP A 1 175 ? 11.965 -7.230 0.293 1.00 84.44 175 ASP A O 1
ATOM 1356 N N . LYS A 1 176 ? 13.608 -8.382 -0.711 1.00 74.88 176 LYS A N 1
ATOM 1357 C CA . LYS A 1 176 ? 13.845 -9.319 0.399 1.00 74.88 176 LYS A CA 1
ATOM 1358 C C . LYS A 1 176 ? 14.636 -8.698 1.553 1.00 74.88 176 LYS A C 1
ATOM 1360 O O . LYS A 1 176 ? 14.618 -9.220 2.666 1.00 74.88 176 LYS A O 1
ATOM 1365 N N . THR A 1 177 ? 15.332 -7.583 1.319 1.00 67.81 177 THR A N 1
ATOM 1366 C CA . THR A 1 177 ? 16.220 -6.967 2.318 1.00 67.81 177 THR A CA 1
ATOM 1367 C C . THR A 1 177 ? 15.462 -6.235 3.422 1.00 67.81 177 THR A C 1
ATOM 1369 O O . THR A 1 177 ? 16.014 -6.036 4.509 1.00 67.81 177 THR A O 1
ATOM 1372 N N . ALA A 1 178 ? 14.188 -5.895 3.190 1.00 56.38 178 ALA A N 1
ATOM 1373 C CA . ALA A 1 178 ? 13.297 -5.363 4.218 1.00 56.38 178 ALA A CA 1
ATOM 1374 C C . ALA A 1 178 ? 13.171 -6.327 5.415 1.00 56.38 178 ALA A C 1
ATOM 1376 O O . ALA A 1 178 ? 13.207 -5.883 6.560 1.00 56.38 178 ALA A O 1
ATOM 1377 N N . TYR A 1 179 ? 13.158 -7.643 5.167 1.00 51.50 179 TYR A N 1
ATOM 1378 C CA . TYR A 1 179 ? 13.150 -8.670 6.216 1.00 51.50 179 TYR A CA 1
ATOM 1379 C C . TYR A 1 179 ? 14.528 -8.870 6.862 1.00 51.50 179 TYR A C 1
ATOM 1381 O O . TYR A 1 179 ? 14.631 -9.057 8.074 1.00 51.50 179 TYR A O 1
ATOM 1389 N N . THR A 1 180 ? 15.614 -8.767 6.088 1.00 49.06 180 THR A N 1
ATOM 1390 C CA . THR A 1 180 ? 16.983 -8.940 6.608 1.00 49.06 180 THR A CA 1
ATOM 1391 C C . THR A 1 180 ? 17.396 -7.821 7.572 1.00 49.06 180 THR A C 1
ATOM 1393 O O . THR A 1 180 ? 18.154 -8.066 8.510 1.00 49.06 180 THR A O 1
ATOM 1396 N N . LYS A 1 181 ? 16.883 -6.591 7.398 1.00 43.47 181 LYS A N 1
ATOM 1397 C CA . LYS A 1 181 ? 17.218 -5.455 8.280 1.00 43.47 181 LYS A CA 1
ATOM 1398 C C . LYS A 1 181 ? 16.797 -5.659 9.739 1.00 43.47 181 LYS A C 1
ATOM 1400 O O . LYS A 1 181 ? 17.468 -5.133 10.623 1.00 43.47 181 LYS A O 1
ATOM 1405 N N . THR A 1 182 ? 15.756 -6.447 9.996 1.00 48.78 182 THR A N 1
ATOM 1406 C CA . THR A 1 182 ? 15.269 -6.732 11.357 1.00 48.78 182 THR A CA 1
ATOM 1407 C C . THR A 1 182 ? 16.117 -7.790 12.078 1.00 48.78 182 THR A C 1
ATOM 1409 O O . THR A 1 182 ? 16.126 -7.834 13.305 1.00 48.78 182 THR A O 1
ATOM 1412 N N . LEU A 1 183 ? 16.901 -8.598 11.353 1.00 48.78 183 LEU A N 1
ATOM 1413 C CA . LEU A 1 183 ? 17.677 -9.712 11.921 1.00 48.78 183 LEU A CA 1
ATOM 1414 C C . LEU A 1 183 ? 19.145 -9.390 12.238 1.00 48.78 183 LEU A C 1
ATOM 1416 O O . LEU A 1 183 ? 19.852 -10.224 12.797 1.00 48.78 183 LEU A O 1
ATOM 1420 N N . SER A 1 184 ? 19.619 -8.168 11.991 1.00 46.12 184 SER A N 1
ATOM 1421 C CA . SER A 1 184 ? 20.994 -7.780 12.336 1.00 46.12 184 SER A CA 1
ATOM 1422 C C . SER A 1 184 ? 21.109 -7.187 13.753 1.00 46.12 184 SER A C 1
ATOM 1424 O O . SER A 1 184 ? 21.678 -6.111 13.941 1.00 46.12 184 SER A O 1
ATOM 1426 N N . MET A 1 185 ? 20.600 -7.887 14.775 1.00 45.84 185 MET A N 1
ATOM 1427 C CA . MET A 1 185 ? 20.899 -7.612 16.190 1.00 45.84 185 MET A CA 1
ATOM 1428 C C . MET A 1 185 ? 21.755 -8.742 16.779 1.00 45.84 185 MET A C 1
ATOM 1430 O O . MET A 1 185 ? 21.244 -9.728 17.285 1.00 45.84 185 MET A O 1
ATOM 1434 N N . LYS A 1 186 ? 23.080 -8.554 16.706 1.00 49.16 186 LYS A N 1
ATOM 1435 C CA . LYS A 1 186 ? 24.146 -9.289 17.420 1.00 49.16 186 LYS A CA 1
ATOM 1436 C C . LYS A 1 186 ? 23.962 -10.814 17.554 1.00 49.16 186 LYS A C 1
ATOM 1438 O O . LYS A 1 186 ? 23.574 -11.310 18.605 1.00 49.16 186 LYS A O 1
ATOM 1443 N N . GLY A 1 187 ? 24.496 -11.539 16.570 1.00 48.97 187 GLY A N 1
ATOM 1444 C CA . GLY A 1 187 ? 25.261 -12.760 16.858 1.00 48.97 187 GLY A CA 1
ATOM 1445 C C . GLY A 1 187 ? 24.533 -14.099 16.780 1.00 48.97 187 GLY A C 1
ATOM 1446 O O . GLY A 1 187 ? 25.080 -15.084 17.266 1.00 48.97 187 GLY A O 1
ATOM 1447 N N . SER A 1 188 ? 23.368 -14.175 16.149 1.00 48.84 188 SER A N 1
ATOM 1448 C CA . SER A 1 188 ? 22.769 -15.465 15.800 1.00 48.84 188 SER A CA 1
ATOM 1449 C C . SER A 1 188 ? 22.043 -15.352 14.469 1.00 48.84 188 SER A C 1
ATOM 1451 O O . SER A 1 188 ? 21.053 -14.628 14.373 1.00 48.84 188 SER A O 1
ATOM 1453 N N . ASP A 1 189 ? 22.558 -16.053 13.460 1.00 45.38 189 ASP A N 1
ATOM 1454 C CA . ASP A 1 189 ? 21.886 -16.237 12.179 1.00 45.38 189 ASP A CA 1
ATOM 1455 C C . ASP A 1 189 ? 20.617 -17.053 12.431 1.00 45.38 189 ASP A C 1
ATOM 1457 O O . ASP A 1 189 ? 20.678 -18.233 12.778 1.00 45.38 189 ASP A O 1
ATOM 1461 N N . ILE A 1 190 ? 19.462 -16.404 12.321 1.00 54.56 190 ILE A N 1
ATOM 1462 C CA . ILE A 1 190 ? 18.174 -17.088 12.329 1.00 54.56 190 ILE A CA 1
ATOM 1463 C C . ILE A 1 190 ? 17.604 -16.947 10.923 1.00 54.56 190 ILE A C 1
ATOM 1465 O O . ILE A 1 190 ? 17.135 -15.879 10.532 1.00 54.56 190 ILE A O 1
ATOM 1469 N N . GLU A 1 191 ? 17.686 -18.026 10.148 1.00 42.44 191 GLU A N 1
ATOM 1470 C CA . GLU A 1 191 ? 16.981 -18.147 8.877 1.00 42.44 191 GLU A CA 1
ATOM 1471 C C . GLU A 1 191 ? 15.515 -18.480 9.167 1.00 42.44 191 GLU A C 1
ATOM 1473 O O . GLU A 1 191 ? 15.190 -19.578 9.618 1.00 42.44 191 GLU A O 1
ATOM 1478 N N . PHE A 1 192 ? 14.618 -17.529 8.911 1.00 43.66 192 PHE A N 1
ATOM 1479 C CA . PHE A 1 192 ? 13.194 -17.824 8.799 1.00 43.66 192 PHE A CA 1
ATOM 1480 C C . PHE A 1 192 ? 12.846 -17.954 7.318 1.00 43.66 192 PHE A C 1
ATOM 1482 O O . PHE A 1 192 ? 12.895 -16.977 6.572 1.00 43.66 192 PHE A O 1
ATOM 1489 N N . PHE A 1 193 ? 12.490 -19.169 6.904 1.00 36.38 193 PHE A N 1
ATOM 1490 C CA . PHE A 1 193 ? 11.718 -19.394 5.690 1.00 36.38 193 PHE A CA 1
ATOM 1491 C C . PHE A 1 193 ? 10.242 -19.288 6.079 1.00 36.38 193 PHE A C 1
ATOM 1493 O O . PHE A 1 193 ? 9.770 -20.081 6.897 1.00 36.38 193 PHE A O 1
ATOM 1500 N N . ILE A 1 194 ? 9.547 -18.294 5.531 1.00 45.84 194 ILE A N 1
ATOM 1501 C CA . ILE A 1 194 ? 8.082 -18.266 5.464 1.00 45.84 194 ILE A CA 1
ATOM 1502 C C . ILE A 1 194 ? 7.718 -18.427 3.993 1.00 45.84 194 ILE A C 1
ATOM 1504 O O . ILE A 1 194 ? 8.329 -17.703 3.173 1.00 45.84 194 ILE A O 1
#

Secondary structure (DSSP, 8-state):
------------------------------------------------------GGG-EEEE-GGGGGTTTT---EEEEEEEEETTEEEEEEEEB-SSSS-SB-EEEEEEEEETTEEEEEETTEEEEEEEETTEEEEEEPTT--GGGGGTTBSTT--S-EEEEEESS---TTTB-THHHHTTS-SSS-------

Sequence (194 aa):
MFRISLIIITLAVFLGCTKEQKEQQSENKKTDTSVNNTDTQVTNSGKTTPEEFNFDYFGNYVDASYKDRTTGADWVAFEISPYDNGRVTVSVRSRADKMKPTCTYDGIASVVGSDELNIFDNMGTIKLKFSGKDLTVSAGEGSQEALLTYYCRGGGSLAGTYEKIDQQLDQSQVDKTAYTKTLSMKGSDIEFFI

pLDDT: mean 75.74, std 24.46, range [28.05, 98.69]